Protein AF-0000000079763582 (afdb_homodimer)

pLDDT: mean 88.89, std 15.43, range [24.61, 98.31]

Structure (mmCIF, N/CA/C/O backbone):
data_AF-0000000079763582-model_v1
#
loop_
_entity.id
_entity.type
_entity.pdbx_description
1 polymer 'DUF3847 domain-containing protein'
#
loop_
_atom_site.group_PDB
_atom_site.id
_atom_site.type_symbol
_atom_site.label_atom_id
_atom_site.label_alt_id
_atom_site.label_comp_id
_atom_site.label_asym_id
_atom_site.label_entity_id
_atom_site.label_seq_id
_atom_site.pdbx_PDB_ins_code
_atom_site.Cartn_x
_atom_site.Cartn_y
_atom_site.Cartn_z
_atom_site.occupancy
_atom_site.B_iso_or_equiv
_atom_site.auth_seq_id
_atom_site.auth_comp_id
_atom_site.auth_asym_id
_atom_site.auth_atom_id
_atom_site.pdbx_PDB_model_num
ATOM 1 N N . MET A 1 1 ? 51.219 26.359 35.031 1 50.25 1 MET A N 1
ATOM 2 C CA . MET A 1 1 ? 50.219 26.469 36.094 1 50.25 1 MET A CA 1
ATOM 3 C C . MET A 1 1 ? 49.125 27.469 35.688 1 50.25 1 MET A C 1
ATOM 5 O O . MET A 1 1 ? 49.406 28.641 35.438 1 50.25 1 MET A O 1
ATOM 9 N N . THR A 1 2 ? 48.031 26.938 35.062 1 63.81 2 THR A N 1
ATOM 10 C CA . THR A 1 2 ? 47.125 27.875 34.406 1 63.81 2 THR A CA 1
ATOM 11 C C . THR A 1 2 ? 46.531 28.844 35.406 1 63.81 2 THR A C 1
ATOM 13 O O . THR A 1 2 ? 46.25 28.469 36.562 1 63.81 2 THR A O 1
ATOM 16 N N . LYS A 1 3 ? 46.875 30.109 35.312 1 72.19 3 LYS A N 1
ATOM 17 C CA . LYS A 1 3 ? 46.406 31.172 36.188 1 72.19 3 LYS A CA 1
ATOM 18 C C . LYS A 1 3 ? 44.969 30.969 36.594 1 72.19 3 LYS A C 1
ATOM 20 O O . LYS A 1 3 ? 44.156 30.5 35.781 1 72.19 3 LYS A O 1
ATOM 25 N N . PRO A 1 4 ? 44.656 31.078 37.844 1 83.31 4 PRO A N 1
ATOM 26 C CA . PRO A 1 4 ? 43.281 30.844 38.312 1 83.31 4 PRO A CA 1
ATOM 27 C C . PRO A 1 4 ? 42.25 31.719 37.625 1 83.31 4 PRO A C 1
ATOM 29 O O . PRO A 1 4 ? 42.531 32.875 37.281 1 83.31 4 PRO A O 1
ATOM 32 N N . LYS A 1 5 ? 41.312 31.281 37.062 1 84.75 5 LYS A N 1
ATOM 33 C CA . LYS A 1 5 ? 40.281 31.984 36.312 1 84.75 5 LYS A CA 1
ATOM 34 C C . LYS A 1 5 ? 39.344 32.781 37.219 1 84.75 5 LYS A C 1
ATOM 36 O O . LYS A 1 5 ? 39.094 32.344 38.344 1 84.75 5 LYS A O 1
ATOM 41 N N . THR A 1 6 ? 39.156 34.062 36.844 1 92 6 THR A N 1
ATOM 42 C CA . THR A 1 6 ? 38.188 34.875 37.562 1 92 6 THR A CA 1
ATOM 43 C C . THR A 1 6 ? 36.781 34.312 37.438 1 92 6 THR A C 1
ATOM 45 O O . THR A 1 6 ? 36.531 33.438 36.625 1 92 6 THR A O 1
ATOM 48 N N . LEU A 1 7 ? 36 34.656 38.375 1 91.81 7 LEU A N 1
ATOM 49 C CA . LEU A 1 7 ? 34.594 34.219 38.344 1 91.81 7 LEU A CA 1
ATOM 50 C C . LEU A 1 7 ? 33.938 34.594 37.031 1 91.81 7 LEU A C 1
ATOM 52 O O . LEU A 1 7 ? 33.156 33.812 36.469 1 91.81 7 LEU A O 1
ATOM 56 N N . GLU A 1 8 ? 34.312 35.844 36.594 1 92.38 8 GLU A N 1
ATOM 57 C CA . GLU A 1 8 ? 33.75 36.312 35.312 1 92.38 8 GLU A CA 1
ATOM 58 C C . GLU A 1 8 ? 34.188 35.438 34.156 1 92.38 8 GLU A C 1
ATOM 60 O O . GLU A 1 8 ? 33.375 35.125 33.25 1 92.38 8 GLU A O 1
ATOM 65 N N . GLN A 1 9 ? 35.344 35.031 34.125 1 91.88 9 GLN A N 1
ATOM 66 C CA . GLN A 1 9 ? 35.906 34.188 33.062 1 91.88 9 GLN A CA 1
ATOM 67 C C . GLN A 1 9 ? 35.25 32.812 33.094 1 91.88 9 GLN A C 1
ATOM 69 O O . GLN A 1 9 ? 34.938 32.25 32.031 1 91.88 9 GLN A O 1
ATOM 74 N N . LEU A 1 10 ? 34.938 32.281 34.25 1 91 10 LEU A N 1
ATOM 75 C CA . LEU A 1 10 ? 34.312 30.969 34.438 1 91 10 LEU A CA 1
ATOM 76 C C . LEU A 1 10 ? 32.875 31 33.969 1 91 10 LEU A C 1
ATOM 78 O O . LEU A 1 10 ? 32.406 30.047 33.344 1 91 10 LEU A O 1
ATOM 82 N N . ARG A 1 11 ? 32.188 32.062 34.219 1 92.81 11 ARG A N 1
ATOM 83 C CA . ARG A 1 11 ? 30.828 32.219 33.781 1 92.81 11 ARG A CA 1
ATOM 84 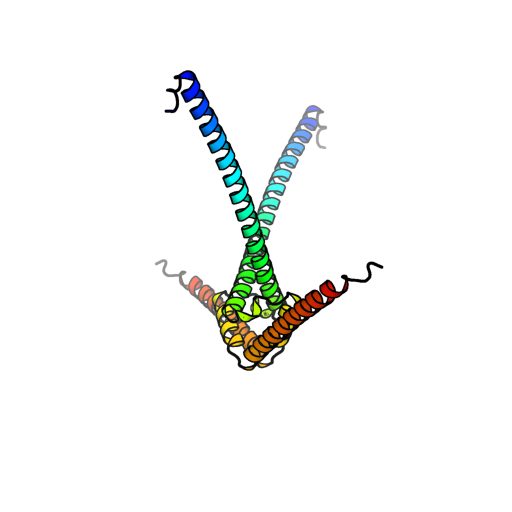C C . ARG A 1 11 ? 30.75 32.312 32.25 1 92.81 11 ARG A C 1
ATOM 86 O O . ARG A 1 11 ? 29.875 31.703 31.641 1 92.81 11 ARG A O 1
ATOM 93 N N . ALA A 1 12 ? 31.641 33.031 31.656 1 94.25 12 ALA A N 1
ATOM 94 C CA . ALA A 1 12 ? 31.703 33.156 30.203 1 94.25 12 ALA A CA 1
ATOM 95 C C . ALA A 1 12 ? 31.969 31.781 29.547 1 94.25 12 ALA A C 1
ATOM 97 O O . ALA A 1 12 ? 31.391 31.453 28.516 1 94.25 12 ALA A O 1
ATOM 98 N N . GLU A 1 13 ? 32.812 30.984 30.219 1 91.56 13 GLU A N 1
ATOM 99 C CA . GLU A 1 13 ? 33.125 29.656 29.703 1 91.56 13 GLU A CA 1
ATOM 100 C C . GLU A 1 13 ? 31.906 28.734 29.781 1 91.56 13 GLU A C 1
ATOM 102 O O . GLU A 1 13 ? 31.656 27.953 28.859 1 91.56 13 GLU A O 1
ATOM 107 N N . LYS A 1 14 ? 31.188 28.859 30.828 1 92.25 14 LYS A N 1
ATOM 108 C CA . LYS A 1 14 ? 29.969 28.078 31 1 92.25 14 LYS A CA 1
ATOM 109 C C . LYS A 1 14 ? 28.938 28.438 29.938 1 92.25 14 LYS A C 1
ATOM 111 O O . LYS A 1 14 ? 28.328 27.562 29.328 1 92.25 14 LYS A O 1
ATOM 116 N N . GLU A 1 15 ? 28.797 29.75 29.703 1 94.56 15 GLU A N 1
ATOM 117 C CA . GLU A 1 15 ? 27.828 30.219 28.719 1 94.56 15 GLU A CA 1
ATOM 118 C C . GLU A 1 15 ? 28.203 29.75 27.312 1 94.56 15 GLU A C 1
ATOM 120 O O . GLU A 1 15 ? 27.328 29.375 26.531 1 94.56 15 GLU A O 1
ATOM 125 N N . ARG A 1 16 ? 29.469 29.844 27 1 94.19 16 ARG A N 1
ATOM 126 C CA . ARG A 1 16 ? 29.953 29.391 25.703 1 94.19 16 ARG A CA 1
ATOM 127 C C . ARG A 1 16 ? 29.703 27.891 25.516 1 94.19 16 ARG A C 1
ATOM 129 O O . ARG A 1 16 ? 29.281 27.453 24.453 1 94.19 16 ARG A O 1
ATOM 136 N N . ALA A 1 17 ? 29.922 27.141 26.531 1 94.25 17 ALA A N 1
ATOM 137 C CA . ALA A 1 17 ? 29.734 25.688 26.484 1 94.25 17 ALA A CA 1
ATOM 138 C C . ALA A 1 17 ? 28.25 25.344 26.344 1 94.25 17 ALA A C 1
ATOM 140 O O . ALA A 1 17 ? 27.906 24.422 25.594 1 94.25 17 ALA A O 1
ATOM 141 N N . GLU A 1 18 ? 27.406 26.172 27.031 1 95.75 18 GLU A N 1
ATOM 142 C CA . GLU A 1 18 ? 25.953 25.938 26.953 1 95.75 18 GLU A CA 1
ATOM 143 C C . GLU A 1 18 ? 25.422 26.266 25.562 1 95.75 18 GLU A C 1
ATOM 145 O O . GLU A 1 18 ? 24.547 25.562 25.047 1 95.75 18 GLU A O 1
ATOM 150 N N . THR A 1 19 ? 25.984 27.266 25 1 95.94 19 THR A N 1
ATOM 151 C CA . THR A 1 19 ? 25.594 27.641 23.641 1 95.94 19 THR A CA 1
ATOM 152 C C . THR A 1 19 ? 26.031 26.578 22.641 1 95.94 19 THR A C 1
ATOM 154 O O . THR A 1 19 ? 25.281 26.203 21.75 1 95.94 19 THR A O 1
ATOM 157 N N . GLN A 1 20 ? 27.281 26.078 22.797 1 94.75 20 GLN A N 1
ATOM 158 C CA . GLN A 1 20 ? 27.797 25.047 21.922 1 94.75 20 GLN A CA 1
ATOM 159 C C . GLN A 1 20 ? 26.984 23.766 22.047 1 94.75 20 GLN A C 1
ATOM 161 O O . GLN A 1 20 ? 26.688 23.109 21.047 1 94.75 20 GLN A O 1
ATOM 166 N N . LEU A 1 21 ? 26.578 23.469 23.234 1 96.75 21 LEU A N 1
ATOM 167 C CA . LEU A 1 21 ? 25.75 22.281 23.5 1 96.75 21 LEU A CA 1
ATOM 168 C C . LEU A 1 21 ? 24.406 22.422 22.797 1 96.75 21 LEU A C 1
ATOM 170 O O . LEU A 1 21 ? 23.906 21.453 22.203 1 96.75 21 LEU A O 1
ATOM 174 N N . ALA A 1 22 ? 23.828 23.594 22.891 1 95.94 22 ALA A N 1
ATOM 175 C CA . ALA A 1 22 ? 22.531 23.844 22.25 1 95.94 22 ALA A CA 1
ATOM 176 C C . ALA A 1 22 ? 22.656 23.703 20.734 1 95.94 22 ALA A C 1
ATOM 178 O O . ALA A 1 22 ? 21.781 23.109 20.078 1 95.94 22 ALA A O 1
ATOM 179 N N . GLN A 1 23 ? 23.75 24.234 20.172 1 95.94 23 GLN A N 1
ATOM 180 C CA . GLN A 1 23 ? 23.984 24.172 18.734 1 95.94 23 GLN A CA 1
ATOM 181 C C . GLN A 1 23 ? 24.172 22.734 18.266 1 95.94 23 GLN A C 1
ATOM 183 O O . GLN A 1 23 ? 23.609 22.312 17.25 1 95.94 23 GLN A O 1
ATOM 188 N N . GLU A 1 24 ? 24.828 21.953 19 1 96.44 24 GLU A N 1
ATOM 189 C CA . GLU A 1 24 ? 25.078 20.562 18.656 1 96.44 24 GLU A CA 1
ATOM 190 C C . GLU A 1 24 ? 23.812 19.719 18.797 1 96.44 24 GLU A C 1
ATOM 192 O O . GLU A 1 24 ? 23.578 18.812 18 1 96.44 24 GLU A O 1
ATOM 197 N N . LYS A 1 25 ? 22.969 20.156 19.812 1 94.5 25 LYS A N 1
ATOM 198 C CA . LYS A 1 25 ? 21.688 19.484 19.984 1 9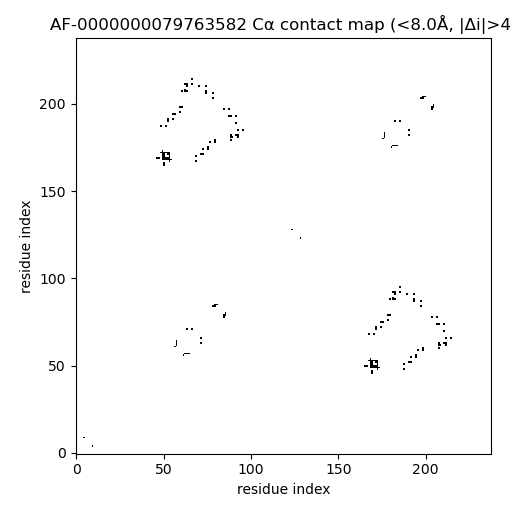4.5 25 LYS A CA 1
ATOM 199 C C . LYS A 1 25 ? 20.766 19.75 18.812 1 94.5 25 LYS A C 1
ATOM 201 O O . LYS A 1 25 ? 20.062 18.844 18.344 1 94.5 25 LYS A O 1
ATOM 206 N N . HIS A 1 26 ? 20.891 20.969 18.312 1 96.44 26 HIS A N 1
ATOM 207 C CA . HIS A 1 26 ? 20.094 21.344 17.141 1 96.44 26 HIS A CA 1
ATOM 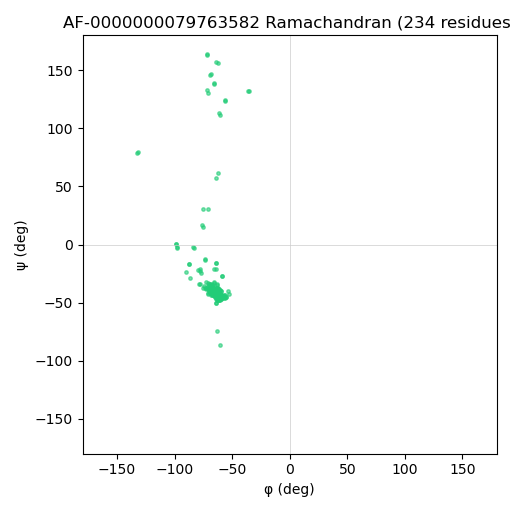208 C C . HIS A 1 26 ? 20.562 20.609 15.898 1 96.44 26 HIS A C 1
ATOM 210 O O . HIS A 1 26 ? 19.734 20.125 15.117 1 96.44 26 HIS A O 1
ATOM 216 N N . LYS A 1 27 ? 21.812 20.531 15.797 1 95.81 27 LYS A N 1
ATOM 217 C CA . LYS A 1 27 ? 22.375 19.812 14.672 1 95.81 27 LYS A CA 1
ATOM 218 C C . LYS A 1 27 ? 22.016 18.328 14.727 1 95.81 27 LYS A C 1
ATOM 220 O O . LYS A 1 27 ? 21.672 17.734 13.703 1 95.81 27 LYS A O 1
ATOM 225 N N . LEU A 1 28 ? 22 17.781 15.938 1 97.25 28 LEU A N 1
ATOM 226 C CA . LEU A 1 28 ? 21.641 16.375 16.125 1 97.25 28 LEU A CA 1
ATOM 227 C C . LEU A 1 28 ? 20.188 16.141 15.758 1 97.25 28 LEU A C 1
ATOM 229 O O . LEU A 1 28 ? 19.859 15.156 15.086 1 97.25 28 LEU A O 1
ATOM 233 N N . ASN A 1 29 ? 19.422 17.047 16.188 1 95.75 29 ASN A N 1
ATOM 234 C CA . ASN A 1 29 ? 18 16.938 15.875 1 95.75 29 ASN A CA 1
ATOM 235 C C . ASN A 1 29 ? 17.75 17 14.367 1 95.75 29 ASN A C 1
ATOM 237 O O . ASN A 1 29 ? 16.922 16.25 13.844 1 95.75 29 ASN A O 1
ATOM 241 N N . ARG A 1 30 ? 18.5 17.828 13.719 1 97.44 30 ARG A N 1
ATOM 242 C CA . ARG A 1 30 ? 18.359 17.969 12.266 1 97.44 30 ARG A CA 1
ATOM 243 C C . ARG A 1 30 ? 18.781 16.688 11.555 1 97.44 30 ARG A C 1
ATOM 245 O O . ARG A 1 30 ? 18.094 16.234 10.641 1 97.44 30 ARG A O 1
ATOM 252 N N . LEU A 1 31 ? 19.781 16.094 11.984 1 97.38 31 LEU A N 1
ATOM 253 C CA . LEU A 1 31 ? 20.281 14.859 11.398 1 97.38 31 LEU A CA 1
ATOM 254 C C . LEU A 1 31 ? 19.328 13.703 11.648 1 97.38 31 LEU A C 1
ATOM 256 O O . LEU A 1 31 ? 19.078 12.883 10.758 1 97.38 31 LEU A O 1
ATOM 260 N N . GLU A 1 32 ? 18.75 13.797 12.805 1 97.06 32 GLU A N 1
ATOM 261 C CA . GLU A 1 32 ? 17.797 12.758 13.141 1 97.06 32 GLU A CA 1
ATOM 262 C C . GLU A 1 32 ? 16.531 12.867 12.281 1 97.06 32 GLU A C 1
ATOM 264 O O . GLU A 1 32 ? 15.992 11.852 11.836 1 97.06 32 GLU A O 1
ATOM 269 N N . ASN A 1 33 ? 16.172 14.055 12.07 1 96.5 33 ASN A N 1
ATOM 270 C CA . ASN A 1 33 ? 15 14.297 11.234 1 96.5 33 ASN A CA 1
ATOM 271 C C . ASN A 1 33 ? 15.25 13.883 9.789 1 96.5 33 ASN A C 1
ATOM 273 O O . ASN A 1 33 ? 14.367 13.312 9.141 1 96.5 33 ASN A O 1
ATOM 277 N N . ARG A 1 34 ? 16.406 14.211 9.367 1 96.31 34 ARG A N 1
ATOM 278 C CA . ARG A 1 34 ? 16.781 13.805 8.016 1 96.31 34 ARG A CA 1
ATOM 279 C C . ARG A 1 34 ? 16.797 12.289 7.879 1 96.31 34 ARG A C 1
ATOM 281 O O . ARG A 1 34 ? 16.312 11.742 6.887 1 96.31 34 ARG A O 1
ATOM 288 N N . LYS A 1 35 ? 17.266 11.578 8.844 1 97.38 35 LYS A N 1
ATOM 289 C CA . LYS A 1 35 ? 17.297 10.125 8.867 1 97.38 35 LYS A CA 1
ATOM 290 C C . LYS A 1 35 ? 15.875 9.555 8.82 1 97.38 35 LYS A C 1
ATOM 292 O O . LYS A 1 35 ? 15.586 8.656 8.031 1 97.38 35 LYS A O 1
ATOM 297 N N . LYS A 1 36 ? 15.109 10.141 9.641 1 96.12 36 LYS A N 1
ATOM 298 C CA . LYS A 1 36 ? 13.719 9.688 9.68 1 96.12 36 LYS A CA 1
ATOM 299 C C . LYS A 1 36 ? 13.031 9.891 8.328 1 96.12 36 LYS A C 1
ATOM 301 O O . LYS A 1 36 ? 12.258 9.047 7.891 1 96.12 36 LYS A O 1
ATOM 306 N N . TYR A 1 37 ? 13.367 11.008 7.762 1 97.44 37 TYR A N 1
ATOM 307 C CA . TYR A 1 37 ? 12.797 11.328 6.453 1 97.44 37 TYR A CA 1
ATOM 308 C C . TYR A 1 37 ? 13.219 10.297 5.41 1 97.44 37 TYR A C 1
ATOM 310 O O . TYR A 1 37 ? 12.391 9.797 4.656 1 97.44 37 TYR A O 1
ATOM 318 N N . LEU A 1 38 ? 14.375 9.906 5.344 1 97.06 38 LEU A N 1
ATOM 319 C CA . LEU A 1 38 ? 14.906 8.938 4.402 1 97.06 38 LEU A CA 1
ATOM 320 C C . LEU A 1 38 ? 14.328 7.547 4.66 1 97.06 38 LEU A C 1
ATOM 322 O O . LEU A 1 38 ? 13.953 6.844 3.723 1 97.06 38 LEU A O 1
ATOM 326 N N . GLU A 1 39 ? 14.234 7.266 5.895 1 96.25 39 GLU A N 1
ATOM 327 C CA . GLU A 1 39 ? 13.672 5.969 6.262 1 96.25 39 GLU A CA 1
ATOM 328 C C . GLU A 1 39 ? 12.203 5.867 5.852 1 96.25 39 GLU A C 1
ATOM 330 O O . GLU A 1 39 ? 11.773 4.832 5.344 1 96.25 39 GLU A O 1
ATOM 335 N N . LYS A 1 40 ? 11.531 6.914 6.102 1 95.5 40 LYS A N 1
ATOM 336 C CA . LYS A 1 40 ? 10.125 6.957 5.711 1 95.5 40 LYS A CA 1
ATOM 337 C C . LYS A 1 40 ? 9.969 6.801 4.203 1 95.5 40 LYS A C 1
ATOM 339 O O . LYS A 1 40 ? 9.055 6.121 3.734 1 95.5 40 LYS A O 1
ATOM 344 N N . GLY A 1 41 ? 10.773 7.43 3.467 1 95.12 41 GLY A N 1
ATOM 345 C CA . GLY A 1 41 ? 10.75 7.309 2.018 1 95.12 41 GLY A CA 1
ATOM 346 C C . GLY A 1 41 ? 10.977 5.887 1.535 1 95.12 41 GLY A C 1
ATOM 347 O O . GLY A 1 41 ? 10.281 5.418 0.626 1 95.12 41 GLY A O 1
ATOM 348 N N . GLU A 1 42 ? 11.914 5.258 2.129 1 93.56 42 GLU A N 1
ATOM 349 C CA . GLU A 1 42 ? 12.203 3.873 1.777 1 93.56 42 GLU A CA 1
ATOM 350 C C . GLU A 1 42 ? 11.016 2.963 2.088 1 93.56 42 GLU A C 1
ATOM 352 O O . GLU A 1 42 ? 10.688 2.074 1.301 1 93.56 42 GLU A O 1
ATOM 357 N N . ARG A 1 43 ? 10.438 3.176 3.209 1 92.94 43 ARG A N 1
ATOM 358 C CA . ARG A 1 43 ? 9.266 2.389 3.594 1 92.94 43 ARG A CA 1
ATOM 359 C C . ARG A 1 43 ? 8.117 2.609 2.621 1 92.94 43 ARG A C 1
ATOM 361 O O . ARG A 1 43 ? 7.41 1.665 2.26 1 92.94 43 ARG A O 1
ATOM 368 N N . GLN A 1 44 ? 7.969 3.865 2.219 1 94.31 44 GLN A N 1
ATOM 369 C CA . GLN A 1 44 ? 6.914 4.203 1.271 1 94.31 44 GLN A CA 1
ATOM 370 C C . GLN A 1 44 ? 7.133 3.514 -0.071 1 94.31 44 GLN A C 1
ATOM 372 O O . GLN A 1 44 ? 6.18 3.057 -0.706 1 94.31 44 GLN A O 1
ATOM 377 N N . LYS A 1 45 ? 8.367 3.443 -0.494 1 93.06 45 LYS A N 1
ATOM 378 C CA . LYS A 1 45 ? 8.695 2.756 -1.739 1 93.06 45 LYS A CA 1
ATOM 379 C C . LYS A 1 45 ? 8.344 1.274 -1.658 1 93.06 45 LYS A C 1
ATOM 381 O O . LYS A 1 45 ? 7.824 0.701 -2.617 1 93.06 45 LYS A O 1
ATOM 386 N N . ARG A 1 46 ? 8.734 0.72 -0.504 1 93.69 46 ARG A N 1
ATOM 387 C CA . ARG A 1 46 ? 8.383 -0.684 -0.322 1 93.69 46 ARG A CA 1
ATOM 388 C C . ARG A 1 46 ? 6.871 -0.882 -0.385 1 93.69 46 ARG A C 1
ATOM 390 O O . ARG A 1 46 ? 6.387 -1.811 -1.037 1 93.69 46 ARG A O 1
ATOM 397 N N . THR A 1 47 ? 6.211 -0.045 0.311 1 94.75 47 THR A N 1
ATOM 398 C CA . THR A 1 47 ? 4.758 -0.139 0.313 1 94.75 47 THR A CA 1
ATOM 399 C C . THR A 1 47 ? 4.207 -0.044 -1.107 1 94.75 47 THR A C 1
ATOM 401 O O . THR A 1 47 ? 3.312 -0.802 -1.484 1 94.75 47 THR A O 1
ATOM 404 N N . HIS A 1 48 ? 4.73 0.899 -1.824 1 96.06 48 HIS A N 1
ATOM 405 C CA . HIS A 1 48 ? 4.309 1.065 -3.211 1 96.06 48 HIS A CA 1
ATOM 406 C C . HIS A 1 48 ? 4.562 -0.203 -4.02 1 96.06 48 HIS A C 1
ATOM 408 O O . HIS A 1 48 ? 3.695 -0.647 -4.773 1 96.06 48 HIS A O 1
ATOM 414 N N . ARG A 1 49 ? 5.695 -0.77 -3.846 1 94.94 49 ARG A N 1
ATOM 415 C CA . ARG A 1 49 ? 6.055 -1.992 -4.555 1 94.94 49 ARG A CA 1
ATOM 416 C C . ARG A 1 49 ? 5.117 -3.137 -4.188 1 94.94 49 ARG A C 1
ATOM 418 O O . ARG A 1 49 ? 4.676 -3.889 -5.062 1 94.94 49 ARG A O 1
ATOM 425 N N . LEU A 1 50 ? 4.84 -3.293 -2.936 1 96.94 50 LEU A N 1
ATOM 426 C CA . LEU A 1 50 ? 3.951 -4.348 -2.461 1 96.94 50 LEU A CA 1
ATOM 427 C C . LEU A 1 50 ? 2.549 -4.172 -3.035 1 96.94 50 LEU A C 1
ATOM 429 O O . LEU A 1 50 ? 1.94 -5.137 -3.502 1 96.94 50 LEU A O 1
ATOM 433 N N . CYS A 1 51 ? 2.094 -2.98 -2.986 1 96.88 51 CYS A N 1
ATOM 434 C CA . CYS A 1 51 ? 0.7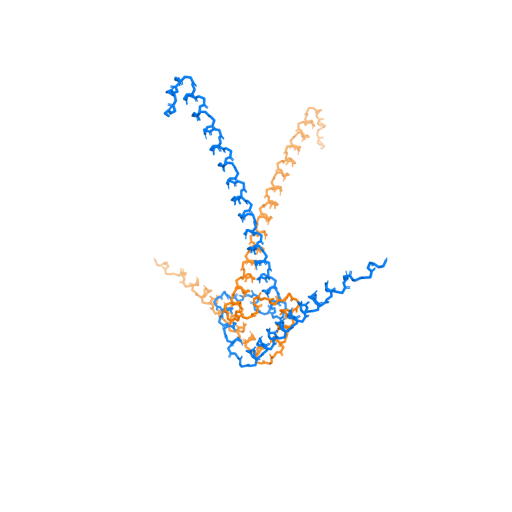72 -2.674 -3.521 1 96.88 51 CYS A CA 1
ATOM 435 C C . CYS A 1 51 ? 0.708 -2.967 -5.016 1 96.88 51 CYS A C 1
ATOM 437 O O . CYS A 1 51 ? -0.281 -3.52 -5.504 1 96.88 51 CYS A O 1
ATOM 439 N N . ASN A 1 52 ? 1.717 -2.553 -5.711 1 95.81 52 ASN A N 1
ATOM 440 C CA . ASN A 1 52 ? 1.775 -2.797 -7.148 1 95.81 52 ASN A CA 1
ATOM 441 C C . ASN A 1 52 ? 1.746 -4.289 -7.465 1 95.81 52 ASN A C 1
ATOM 443 O O . ASN A 1 52 ? 1.073 -4.715 -8.406 1 95.81 52 ASN A O 1
ATOM 447 N N . LEU A 1 53 ? 2.5 -5.023 -6.699 1 96.69 53 LEU A N 1
ATOM 448 C CA . LEU A 1 53 ? 2.529 -6.469 -6.887 1 96.69 53 LEU A CA 1
ATOM 449 C C . LEU A 1 53 ? 1.149 -7.074 -6.652 1 96.69 53 LEU A C 1
ATOM 451 O O . LEU A 1 53 ? 0.662 -7.855 -7.473 1 96.69 53 LEU A O 1
ATOM 455 N N . GLY A 1 54 ? 0.575 -6.688 -5.586 1 96.38 54 GLY A N 1
ATOM 456 C CA . GLY A 1 54 ? -0.788 -7.121 -5.32 1 96.38 54 GLY A CA 1
ATOM 457 C C . GLY A 1 54 ? -1.754 -6.758 -6.434 1 96.38 54 GLY A C 1
ATOM 458 O O . GLY A 1 54 ? -2.586 -7.574 -6.832 1 96.38 54 GLY A O 1
ATOM 459 N N . GLY A 1 55 ? -1.636 -5.52 -6.871 1 96.38 55 GLY A N 1
ATOM 460 C CA . GLY A 1 55 ? -2.479 -5.07 -7.965 1 96.38 55 GLY A CA 1
ATOM 461 C C . GLY A 1 55 ? -2.287 -5.879 -9.234 1 96.38 55 GLY A C 1
ATOM 462 O O . GLY A 1 55 ? -3.25 -6.152 -9.953 1 96.38 55 GLY A O 1
ATOM 463 N N . THR A 1 56 ? -1.085 -6.238 -9.547 1 97.19 56 THR A N 1
ATOM 464 C CA . THR A 1 56 ? -0.773 -7.066 -10.703 1 97.19 56 THR A CA 1
ATOM 465 C C . THR A 1 56 ? -1.479 -8.414 -10.609 1 97.19 56 THR A C 1
ATOM 467 O O . THR A 1 56 ? -2.104 -8.867 -11.57 1 97.19 56 THR A O 1
ATOM 470 N N . ILE A 1 57 ? -1.426 -9.016 -9.484 1 97 57 ILE A N 1
ATOM 471 C CA . ILE A 1 57 ? -2.049 -10.32 -9.273 1 97 57 ILE A CA 1
ATOM 472 C C . ILE A 1 57 ? -3.562 -10.195 -9.438 1 97 57 ILE A C 1
ATOM 474 O O . ILE A 1 57 ? -4.191 -11.031 -10.102 1 97 57 ILE A O 1
ATOM 478 N N . GLU A 1 58 ? -4.164 -9.156 -8.914 1 95.19 58 GLU A N 1
ATOM 479 C CA . GLU A 1 58 ? -5.602 -8.938 -9.047 1 95.19 58 GLU A CA 1
ATOM 480 C C . GLU A 1 58 ? -6 -8.734 -10.5 1 95.19 58 GLU A C 1
ATOM 482 O O . GLU A 1 58 ? -7.102 -9.117 -10.906 1 95.19 58 GLU A O 1
ATOM 487 N N . SER A 1 59 ? -5.148 -8.141 -11.219 1 96.56 59 SER A N 1
ATOM 488 C CA . SER A 1 59 ? -5.402 -7.945 -12.641 1 96.56 59 SER A CA 1
ATOM 489 C C . SER A 1 59 ? -5.316 -9.266 -13.406 1 96.56 59 SER A C 1
ATOM 491 O O . SER A 1 59 ? -6.098 -9.508 -14.328 1 96.56 59 SER A O 1
ATOM 493 N N . LEU A 1 60 ? -4.414 -10.117 -13.062 1 97.38 60 LEU A N 1
ATOM 494 C CA . LEU A 1 60 ? -4.176 -11.391 -13.734 1 97.38 60 LEU A CA 1
ATOM 495 C C . LEU A 1 60 ? -5.211 -12.43 -13.312 1 97.38 60 LEU A C 1
ATOM 497 O O . LEU A 1 60 ? -5.562 -13.32 -14.094 1 97.38 60 LEU A O 1
ATOM 501 N N . ALA A 1 61 ? -5.617 -12.336 -12.094 1 96.94 61 ALA A N 1
ATOM 502 C CA . ALA A 1 61 ? -6.602 -13.25 -11.523 1 96.94 61 ALA A CA 1
ATOM 503 C C . ALA A 1 61 ? -7.695 -12.492 -10.781 1 96.94 61 ALA A C 1
ATOM 505 O O . ALA A 1 61 ? -7.727 -12.484 -9.547 1 96.94 61 ALA A O 1
ATOM 506 N N . PRO A 1 62 ? -8.664 -11.922 -11.477 1 94.94 62 PRO A N 1
ATOM 507 C CA . PRO A 1 62 ? -9.719 -11.117 -10.867 1 94.94 62 PRO A CA 1
ATOM 508 C C . PRO A 1 62 ? -10.609 -11.93 -9.93 1 94.94 62 PRO A C 1
ATOM 510 O O . PRO A 1 62 ? -11.258 -11.367 -9.039 1 94.94 62 PRO A O 1
ATOM 513 N N . GLU A 1 63 ? -10.57 -13.234 -10.008 1 92.62 63 GLU A N 1
ATOM 514 C CA . GLU A 1 63 ? -11.43 -14.102 -9.211 1 92.62 63 GLU A CA 1
ATOM 515 C C . G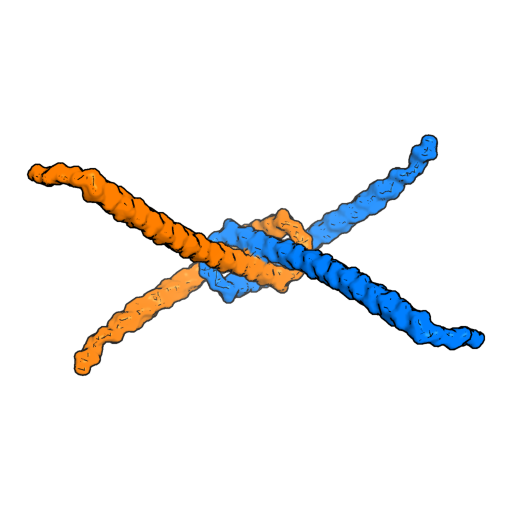LU A 1 63 ? -10.984 -14.141 -7.754 1 92.62 63 GLU A C 1
ATOM 517 O O . GLU A 1 63 ? -11.75 -14.547 -6.875 1 92.62 63 GLU A O 1
ATOM 522 N N . VAL A 1 64 ? -9.836 -13.648 -7.504 1 91.5 64 VAL A N 1
ATOM 523 C CA . VAL A 1 64 ? -9.305 -13.828 -6.156 1 91.5 64 VAL A CA 1
ATOM 524 C C . VAL A 1 64 ? -9.57 -12.578 -5.328 1 91.5 64 VAL A C 1
ATOM 526 O O . VAL A 1 64 ? -9.258 -12.539 -4.133 1 91.5 64 VAL A O 1
ATOM 529 N N . LYS A 1 65 ? -10.148 -11.555 -5.922 1 90.12 65 LYS A N 1
ATOM 530 C CA . LYS A 1 65 ? -10.336 -10.266 -5.273 1 90.12 65 LYS A CA 1
ATOM 531 C C . LYS A 1 65 ? -11.164 -10.406 -3.998 1 90.12 65 LYS A C 1
ATOM 533 O O . LYS A 1 65 ? -10.984 -9.641 -3.047 1 90.12 65 LYS A O 1
ATOM 538 N N . ASP A 1 66 ? -12.023 -11.414 -3.926 1 89.38 66 ASP A N 1
ATOM 539 C CA . ASP A 1 66 ? -12.953 -11.508 -2.805 1 89.38 66 ASP A CA 1
ATOM 540 C C . ASP A 1 66 ? -12.438 -12.492 -1.754 1 89.38 66 ASP A C 1
ATOM 542 O O . ASP A 1 66 ? -13.07 -12.672 -0.708 1 89.38 66 ASP A O 1
ATOM 546 N N . LEU A 1 67 ? -11.289 -13.062 -2.025 1 94.38 67 LEU A N 1
ATOM 547 C CA . LEU A 1 67 ? -10.75 -14.031 -1.079 1 94.38 67 LEU A CA 1
ATOM 548 C C . LEU A 1 67 ? -10.336 -13.352 0.219 1 94.38 67 LEU A C 1
ATOM 550 O O . LEU A 1 67 ? -9.891 -12.195 0.207 1 94.38 67 LEU A O 1
ATOM 554 N N . THR A 1 68 ? -10.516 -14.109 1.27 1 93.56 68 THR A N 1
ATOM 555 C CA . THR A 1 68 ? -10.039 -13.617 2.557 1 93.56 68 THR A CA 1
ATOM 556 C C . THR A 1 68 ? -8.516 -13.664 2.623 1 93.56 68 THR A C 1
ATOM 558 O O . THR A 1 68 ? -7.875 -14.32 1.805 1 93.56 68 THR A O 1
ATOM 561 N N . ARG A 1 69 ? -7.977 -12.953 3.574 1 93.38 69 ARG A N 1
ATOM 562 C CA . ARG A 1 69 ? -6.531 -12.922 3.764 1 93.38 69 ARG A CA 1
ATOM 563 C C . ARG A 1 69 ? -5.973 -14.336 3.936 1 93.38 69 ARG A C 1
ATOM 565 O O . ARG A 1 69 ? -4.93 -14.664 3.371 1 93.38 69 ARG A O 1
ATOM 572 N N . THR A 1 70 ? -6.605 -15.109 4.707 1 95.25 70 THR A N 1
ATOM 573 C CA . THR A 1 70 ? -6.156 -16.469 4.965 1 95.25 70 THR A CA 1
ATOM 574 C C . THR A 1 70 ? -6.195 -17.312 3.688 1 95.25 70 THR A C 1
ATOM 576 O O . THR A 1 70 ? -5.242 -18.031 3.383 1 95.25 70 THR A O 1
ATOM 579 N N . GLU A 1 71 ? -7.285 -17.219 2.9 1 96 71 GLU A N 1
ATOM 580 C CA . GLU A 1 71 ? -7.418 -17.953 1.646 1 96 71 GLU A CA 1
ATOM 581 C C . GLU A 1 71 ? -6.355 -17.531 0.638 1 96 71 GLU A C 1
ATOM 583 O O . GLU A 1 71 ? -5.777 -18.375 -0.055 1 96 71 GLU A O 1
ATOM 588 N N . MET A 1 72 ? -6.133 -16.25 0.628 1 96.62 72 MET A N 1
ATOM 589 C CA . MET A 1 72 ? -5.117 -15.719 -0.283 1 96.62 72 MET A CA 1
ATOM 590 C C . MET A 1 72 ? -3.732 -16.234 0.09 1 96.62 72 MET A C 1
ATOM 592 O O . MET A 1 72 ? -2.965 -16.656 -0.78 1 96.62 72 MET A O 1
ATOM 596 N N . THR A 1 73 ? -3.447 -16.234 1.419 1 97 73 THR A N 1
ATOM 597 C CA . THR A 1 73 ? -2.162 -16.719 1.9 1 97 73 THR A CA 1
ATOM 598 C C . THR A 1 73 ? -1.985 -18.188 1.559 1 97 73 THR A C 1
ATOM 600 O O . THR A 1 73 ? -0.934 -18.594 1.059 1 97 73 THR A O 1
ATOM 603 N N . GLU A 1 74 ? -3.006 -18.984 1.715 1 97.44 74 GLU A N 1
ATOM 604 C CA . GLU A 1 74 ? -2.957 -20.406 1.398 1 97.44 74 GLU A CA 1
ATOM 605 C C . GLU A 1 74 ? -2.756 -20.625 -0.097 1 97.44 74 GLU A C 1
ATOM 607 O O . GLU A 1 74 ? -1.986 -21.5 -0.5 1 97.44 74 GLU A O 1
ATOM 612 N N . LEU A 1 75 ? -3.506 -19.891 -0.867 1 98 75 LEU A N 1
ATOM 613 C CA . LEU A 1 75 ? -3.398 -20.016 -2.316 1 98 75 LEU A CA 1
ATOM 614 C C . LEU A 1 75 ? -1.981 -19.703 -2.785 1 98 75 LEU A C 1
ATOM 616 O O . LEU A 1 75 ? -1.399 -20.453 -3.564 1 98 75 LEU A O 1
ATOM 620 N N . MET A 1 76 ? -1.411 -18.625 -2.256 1 98.19 76 MET A N 1
ATOM 621 C CA . MET A 1 76 ? -0.063 -18.234 -2.656 1 98.19 76 MET A CA 1
ATOM 622 C C . MET A 1 76 ? 0.966 -19.25 -2.182 1 98.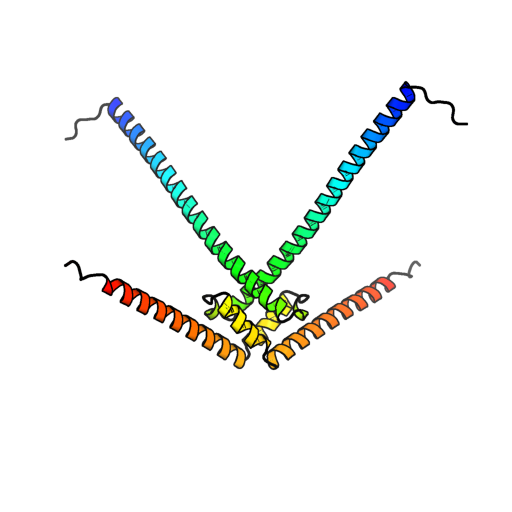19 76 MET A C 1
ATOM 624 O O . MET A 1 76 ? 1.916 -19.562 -2.902 1 98.19 76 MET A O 1
ATOM 628 N N . GLU A 1 77 ? 0.793 -19.734 -0.974 1 98.25 77 GLU A N 1
ATOM 629 C CA . GLU A 1 77 ? 1.688 -20.781 -0.473 1 98.25 77 GLU A CA 1
ATOM 630 C C . GLU A 1 77 ? 1.693 -21.984 -1.396 1 98.25 77 GLU A C 1
ATOM 632 O O . GLU A 1 77 ? 2.752 -22.562 -1.68 1 98.25 77 GLU A O 1
ATOM 637 N N . HIS A 1 78 ? 0.537 -22.359 -1.826 1 98.19 78 HIS A N 1
ATOM 638 C CA . HIS A 1 78 ? 0.429 -23.484 -2.758 1 98.19 78 HIS A CA 1
ATOM 639 C C . HIS A 1 78 ? 1.113 -23.156 -4.082 1 98.19 78 HIS A C 1
ATOM 641 O O . HIS A 1 78 ? 1.927 -23.938 -4.574 1 98.19 78 HIS A O 1
ATOM 647 N N . ILE A 1 79 ? 0.785 -22.031 -4.629 1 98.19 79 ILE A N 1
ATOM 648 C CA . ILE A 1 79 ? 1.31 -21.641 -5.934 1 98.19 79 ILE A CA 1
ATOM 649 C C . ILE A 1 79 ? 2.836 -21.594 -5.887 1 98.19 79 ILE A C 1
ATOM 651 O O . ILE A 1 79 ? 3.504 -22.172 -6.75 1 98.19 79 ILE A O 1
ATOM 655 N N . PHE A 1 80 ? 3.404 -21.031 -4.828 1 97.75 80 PHE A N 1
ATOM 656 C CA . PHE A 1 80 ? 4.848 -20.828 -4.762 1 97.75 80 PHE A CA 1
ATOM 657 C C . PHE A 1 80 ? 5.543 -22.094 -4.27 1 97.75 80 PHE A C 1
ATOM 659 O O . PHE A 1 80 ? 6.773 -22.141 -4.207 1 97.75 80 PHE A O 1
ATOM 666 N N . SER A 1 81 ? 4.781 -23.109 -3.947 1 97.62 81 SER A N 1
ATOM 667 C CA . SER A 1 81 ? 5.359 -24.406 -3.621 1 97.62 81 SER A CA 1
ATOM 668 C C . SER A 1 81 ? 5.555 -25.266 -4.875 1 97.62 81 SER A C 1
ATOM 670 O O . SER A 1 81 ? 6.262 -26.266 -4.844 1 97.62 81 SER A O 1
ATOM 672 N N . LEU A 1 82 ? 4.883 -24.891 -5.961 1 97.5 82 LEU A N 1
ATOM 673 C CA . LEU A 1 82 ? 4.984 -25.625 -7.219 1 97.5 82 LEU A CA 1
ATOM 674 C C . LEU A 1 82 ? 6.395 -25.516 -7.793 1 97.5 82 LEU A C 1
ATOM 676 O O . LEU A 1 82 ? 6.984 -24.438 -7.809 1 97.5 82 LEU A O 1
ATOM 680 N N . SER A 1 83 ? 6.898 -26.641 -8.32 1 97.25 83 SER A N 1
ATOM 681 C CA . SER A 1 83 ? 8.266 -26.703 -8.828 1 97.25 83 SER A CA 1
ATOM 682 C C . SER A 1 83 ? 8.461 -25.766 -10.016 1 97.25 83 SER A C 1
ATOM 684 O O . SER A 1 83 ? 9.5 -25.125 -10.133 1 97.25 83 SER A O 1
ATOM 686 N N . GLU A 1 84 ? 7.461 -25.688 -10.82 1 96.88 84 GLU A N 1
ATOM 687 C CA . GLU A 1 84 ? 7.551 -24.844 -12.008 1 96.88 84 GLU A CA 1
ATOM 688 C C . GLU A 1 84 ? 7.645 -23.375 -11.625 1 96.88 84 GLU A C 1
ATOM 690 O O . GLU A 1 84 ? 8.383 -22.609 -12.25 1 96.88 84 GLU A O 1
ATOM 695 N N . VAL A 1 85 ? 6.957 -22.984 -10.641 1 97.69 85 VAL A N 1
ATOM 696 C CA . VAL A 1 85 ? 6.961 -21.609 -10.172 1 97.69 85 VAL A CA 1
ATOM 697 C C . VAL A 1 85 ? 8.297 -21.297 -9.516 1 97.69 85 VAL A C 1
ATOM 699 O O . VAL A 1 85 ? 8.883 -20.234 -9.766 1 97.69 85 VAL A O 1
ATOM 702 N N . GLN A 1 86 ? 8.82 -22.188 -8.734 1 97.19 86 GLN A N 1
ATOM 703 C CA . GLN A 1 86 ? 10.117 -22 -8.094 1 97.19 86 GLN A CA 1
ATOM 704 C C . GLN A 1 86 ? 11.227 -21.828 -9.125 1 97.19 86 GLN A C 1
ATOM 706 O O . GLN A 1 86 ? 12.133 -21.016 -8.945 1 97.19 86 GLN A O 1
ATOM 711 N N . ARG A 1 87 ? 11.109 -22.578 -10.156 1 96.88 87 ARG A N 1
ATOM 712 C CA . ARG A 1 87 ? 12.102 -22.484 -11.227 1 96.88 87 ARG A CA 1
ATOM 713 C C . ARG A 1 87 ? 12.016 -21.125 -11.922 1 96.88 87 ARG A C 1
ATOM 715 O O . ARG A 1 87 ? 13.039 -20.531 -12.25 1 96.88 87 ARG A O 1
ATOM 722 N N . ALA A 1 88 ? 10.789 -20.688 -12.141 1 97.06 88 ALA A N 1
ATOM 723 C CA . ALA A 1 88 ? 10.586 -19.406 -12.789 1 97.06 88 ALA A CA 1
ATOM 724 C C . ALA A 1 88 ? 11.141 -18.266 -11.93 1 97.06 88 ALA A C 1
ATOM 726 O O . ALA A 1 88 ? 11.805 -17.359 -12.438 1 97.06 88 ALA A O 1
ATOM 727 N N . VAL A 1 89 ? 10.883 -18.312 -10.633 1 97.44 89 VAL A N 1
ATOM 728 C CA . VAL A 1 89 ? 11.352 -17.297 -9.688 1 97.44 89 VAL A CA 1
ATOM 729 C C . VAL A 1 89 ? 12.875 -17.266 -9.672 1 97.44 89 VAL A C 1
ATOM 731 O O . VAL A 1 89 ? 13.484 -16.203 -9.773 1 97.44 89 VAL A O 1
ATOM 734 N N . ARG A 1 90 ? 13.477 -18.438 -9.586 1 96.12 90 ARG A N 1
ATOM 735 C CA . ARG A 1 90 ? 14.93 -18.531 -9.547 1 96.12 90 ARG A CA 1
ATOM 736 C C . ARG A 1 90 ? 15.555 -18.016 -10.836 1 96.12 90 ARG A C 1
ATOM 738 O O . ARG A 1 90 ? 16.562 -17.297 -10.805 1 96.12 90 ARG A O 1
ATOM 745 N N . HIS A 1 91 ? 14.945 -18.359 -11.859 1 96.44 91 HIS A N 1
ATOM 746 C CA . HIS A 1 91 ? 15.445 -17.922 -13.156 1 96.44 91 HIS A CA 1
ATOM 747 C C . HIS A 1 91 ? 15.406 -16.406 -13.281 1 96.44 91 HIS A C 1
ATOM 749 O O . HIS A 1 91 ? 16.391 -15.789 -13.703 1 96.44 91 HIS A O 1
ATOM 755 N N . MET A 1 92 ? 14.305 -15.828 -12.93 1 95.75 92 MET A N 1
ATOM 756 C CA . MET A 1 92 ? 14.164 -14.383 -13.023 1 95.75 92 MET A CA 1
ATOM 757 C C . MET A 1 92 ? 15.156 -13.672 -12.109 1 95.75 92 MET A C 1
ATOM 759 O O . MET A 1 92 ? 15.766 -12.68 -12.5 1 95.75 92 MET A O 1
ATOM 763 N N . ALA A 1 93 ? 15.297 -14.211 -10.961 1 93.88 93 ALA A N 1
ATOM 764 C CA . ALA A 1 93 ? 16.219 -13.625 -10 1 93.88 93 ALA A CA 1
ATOM 765 C C . ALA A 1 93 ? 17.656 -13.672 -10.508 1 93.88 93 ALA A C 1
ATOM 767 O O . ALA A 1 93 ? 18.406 -12.695 -10.375 1 93.88 93 ALA A O 1
ATOM 768 N N . ILE A 1 94 ? 18.031 -14.75 -11.109 1 93.62 94 ILE A N 1
ATOM 769 C CA . ILE A 1 94 ? 19.375 -14.93 -11.633 1 93.62 94 ILE A CA 1
ATOM 770 C C . ILE A 1 94 ? 19.625 -13.977 -12.797 1 93.62 94 ILE A C 1
ATOM 772 O O . ILE A 1 94 ? 20.672 -13.352 -12.891 1 93.62 94 ILE A O 1
ATOM 776 N N . THR A 1 95 ? 18.641 -13.891 -13.625 1 93.38 95 THR A N 1
ATOM 777 C CA . THR A 1 95 ? 18.734 -12.992 -14.773 1 93.38 95 THR A CA 1
ATOM 778 C C . THR A 1 95 ? 18.875 -11.547 -14.32 1 93.38 95 THR A C 1
ATOM 780 O O . THR A 1 95 ? 19.672 -10.789 -14.891 1 93.38 95 THR A O 1
ATOM 783 N N . HIS A 1 96 ? 18.156 -11.188 -13.281 1 93.56 96 HIS A N 1
ATOM 784 C CA . HIS A 1 96 ? 18.219 -9.836 -12.742 1 93.56 96 HIS A CA 1
ATOM 785 C C . HIS A 1 96 ? 19.609 -9.516 -12.195 1 93.56 96 HIS A C 1
ATOM 787 O O . HIS A 1 96 ? 20.156 -8.445 -12.461 1 93.56 96 HIS A O 1
ATOM 793 N N . ILE A 1 97 ? 20.141 -10.391 -11.453 1 90.44 97 ILE A N 1
ATOM 794 C CA . ILE A 1 97 ? 21.453 -10.211 -10.836 1 90.44 97 ILE A CA 1
ATOM 795 C C . ILE A 1 97 ? 22.531 -10.094 -11.914 1 90.44 97 ILE A C 1
ATOM 797 O O . ILE A 1 97 ? 23.422 -9.258 -11.82 1 90.44 97 ILE A O 1
ATOM 801 N N . SER A 1 98 ? 22.422 -10.945 -12.906 1 90.62 98 SER A N 1
ATOM 802 C CA . SER A 1 98 ? 23.375 -10.938 -14.008 1 90.62 98 SER A CA 1
ATOM 803 C C . SER A 1 98 ? 23.328 -9.609 -14.766 1 90.62 98 SER A C 1
ATOM 805 O O . SER A 1 98 ? 24.375 -9.07 -15.141 1 90.62 98 SER A O 1
ATOM 807 N N . GLN A 1 99 ? 22.094 -9.102 -14.977 1 89.25 99 GLN A N 1
ATOM 808 C CA . GLN A 1 99 ? 21.938 -7.836 -15.695 1 89.25 99 GLN A CA 1
ATOM 809 C C . GLN A 1 99 ? 22.469 -6.668 -14.875 1 89.25 99 GLN A C 1
ATOM 811 O O . GLN A 1 99 ? 23.094 -5.754 -15.43 1 89.25 99 GLN A O 1
ATOM 816 N N . ALA A 1 100 ? 22.266 -6.75 -13.594 1 85.44 100 ALA A N 1
ATOM 817 C CA . ALA A 1 100 ? 22.75 -5.695 -12.711 1 85.44 100 ALA A CA 1
ATOM 818 C C . ALA A 1 100 ? 24.281 -5.676 -12.672 1 85.44 100 ALA A C 1
ATOM 820 O O . ALA A 1 100 ? 24.891 -4.609 -12.648 1 85.44 100 ALA A O 1
ATOM 821 N N . ASN A 1 101 ? 24.844 -6.84 -12.703 1 86.06 101 ASN A N 1
ATOM 822 C CA . ASN A 1 101 ? 26.297 -6.957 -12.688 1 86.06 101 ASN A CA 1
ATOM 823 C C . ASN A 1 101 ? 26.906 -6.48 -14 1 86.06 101 ASN A C 1
ATOM 825 O O . ASN A 1 101 ? 27.969 -5.855 -14.008 1 86.06 101 ASN A O 1
ATOM 829 N N . ARG A 1 102 ? 26.234 -6.699 -15.055 1 84.94 102 ARG A N 1
ATOM 830 C CA . ARG A 1 102 ? 26.719 -6.27 -16.359 1 84.94 102 ARG A CA 1
ATOM 831 C C . ARG A 1 102 ? 26.703 -4.746 -16.484 1 84.94 102 ARG A C 1
ATOM 833 O O . ARG A 1 102 ? 27.625 -4.152 -17.031 1 84.94 102 ARG A O 1
ATOM 840 N N . GLU A 1 103 ? 25.688 -4.215 -15.961 1 81.62 103 GLU A N 1
ATOM 841 C CA . GLU A 1 103 ? 25.562 -2.762 -16.016 1 81.62 103 GLU A CA 1
ATOM 842 C C . GLU A 1 103 ? 26.625 -2.08 -15.148 1 81.62 103 GLU A C 1
ATOM 844 O O . GLU A 1 103 ? 27.156 -1.037 -15.523 1 81.62 103 GLU A O 1
ATOM 849 N N . LYS A 1 104 ? 26.953 -2.742 -14.055 1 84.81 104 LYS A N 1
ATOM 850 C CA . LYS A 1 104 ? 27.984 -2.199 -13.18 1 84.81 104 LYS A CA 1
ATOM 851 C C . LYS A 1 104 ? 29.359 -2.285 -13.828 1 84.81 104 LYS A C 1
ATOM 853 O O . LYS A 1 104 ? 30.172 -1.375 -13.688 1 84.81 104 LYS A O 1
ATOM 858 N N . GLU A 1 105 ? 29.609 -3.398 -14.5 1 84.31 105 GLU A N 1
ATOM 859 C CA . GLU A 1 105 ? 30.875 -3.607 -15.203 1 84.31 105 GLU A CA 1
ATOM 860 C C . GLU A 1 105 ? 31.031 -2.625 -16.359 1 84.31 105 GLU A C 1
ATOM 862 O O . GLU A 1 105 ? 32.125 -2.08 -16.562 1 84.31 105 GLU A O 1
ATOM 867 N N . LEU A 1 106 ? 29.984 -2.377 -17.094 1 81.06 106 LEU A N 1
ATOM 868 C CA . LEU A 1 106 ? 30 -1.444 -18.219 1 81.06 106 LEU A CA 1
ATOM 869 C C . LEU A 1 106 ? 30.25 -0.019 -17.734 1 81.06 106 LEU A C 1
ATOM 871 O O . LEU A 1 106 ? 30.969 0.745 -18.375 1 81.06 106 LEU A O 1
ATOM 875 N N . LYS A 1 107 ? 29.516 0.27 -16.609 1 79.31 107 LYS A N 1
ATOM 876 C CA . LYS A 1 107 ? 29.688 1.606 -16.047 1 79.31 107 LYS A CA 1
ATOM 877 C C . LYS A 1 107 ? 31.109 1.791 -15.508 1 79.31 107 LYS A C 1
ATOM 879 O O . LYS A 1 107 ? 31.688 2.867 -15.641 1 79.31 107 LYS A O 1
ATOM 884 N N . ALA A 1 108 ? 31.734 0.812 -15.016 1 83.06 108 ALA A N 1
ATOM 885 C CA . ALA A 1 108 ? 33.094 0.833 -14.5 1 83.06 108 ALA A CA 1
ATOM 886 C C . ALA A 1 108 ? 34.125 0.896 -15.633 1 83.06 108 ALA A C 1
ATOM 888 O O . ALA A 1 108 ? 35.125 1.585 -15.523 1 83.06 108 ALA A O 1
ATOM 889 N N . ASP A 1 109 ? 33.875 0.272 -16.703 1 74.31 109 ASP A N 1
ATOM 890 C CA . ASP A 1 109 ? 34.75 0.277 -17.875 1 74.31 109 ASP A CA 1
ATOM 891 C C . ASP A 1 109 ? 34.656 1.6 -18.625 1 74.31 109 ASP A C 1
ATOM 893 O O . ASP A 1 109 ? 35.656 2.061 -19.219 1 74.31 109 ASP A O 1
ATOM 897 N N . GLY A 1 110 ? 33.469 2.211 -18.719 1 66 110 GLY A N 1
ATOM 898 C CA . GLY A 1 110 ? 33.312 3.486 -19.406 1 66 110 GLY A CA 1
ATOM 899 C C . GLY A 1 110 ? 33.938 4.645 -18.641 1 66 110 GLY A C 1
ATOM 900 O O . GLY A 1 110 ? 34.156 5.707 -19.219 1 66 110 GLY A O 1
ATOM 901 N N . THR A 1 111 ? 33.938 4.75 -17.391 1 57.88 111 THR A N 1
ATOM 902 C CA . THR A 1 111 ? 34.594 5.805 -16.625 1 57.88 111 THR A CA 1
ATOM 903 C C . THR A 1 111 ? 36.094 5.73 -16.812 1 57.88 111 THR A C 1
ATOM 905 O O . THR A 1 111 ? 36.812 6.734 -16.656 1 57.88 111 THR A O 1
ATOM 908 N N . ILE A 1 112 ? 36.688 4.684 -17.188 1 52.78 112 ILE A N 1
ATOM 909 C CA . ILE A 1 112 ? 38.156 4.66 -17.344 1 52.78 112 ILE A CA 1
ATOM 910 C C . ILE A 1 112 ? 38.531 5.344 -18.641 1 52.78 112 ILE A C 1
ATOM 912 O O . ILE A 1 112 ? 39.688 5.773 -18.797 1 52.78 112 ILE A O 1
ATOM 916 N N . SER A 1 113 ? 37.688 5.465 -19.641 1 47.81 113 SER A N 1
ATOM 917 C CA . SER A 1 113 ? 38.25 5.895 -20.906 1 47.81 113 SER A CA 1
ATOM 918 C C . SER A 1 113 ? 38.469 7.406 -20.938 1 47.81 113 SER A C 1
ATOM 920 O O . SER A 1 113 ? 39.031 7.941 -21.891 1 47.81 113 SER A O 1
ATOM 922 N N . SER A 1 114 ? 37.781 8.195 -20.125 1 43.84 114 SER A N 1
ATOM 923 C CA . SER A 1 114 ? 37.938 9.609 -20.453 1 43.84 114 SER A CA 1
ATOM 924 C C . SER A 1 114 ? 39.281 10.156 -19.984 1 43.84 114 SER A C 1
ATOM 926 O O . SER A 1 114 ? 39.344 11.148 -19.25 1 43.84 114 SER A O 1
ATOM 928 N N . GLU A 1 115 ? 40.25 9.336 -19.672 1 41.34 115 GLU A N 1
ATOM 929 C CA . GLU A 1 115 ? 41.469 9.977 -19.188 1 41.34 115 GLU A CA 1
ATOM 930 C C . GLU A 1 115 ? 42.094 10.852 -20.266 1 41.34 115 GLU A C 1
ATOM 932 O O . GLU A 1 115 ? 42.594 11.945 -19.969 1 41.34 115 GLU A O 1
ATOM 937 N N . ARG A 1 116 ? 42.781 10.25 -21.375 1 41.59 116 ARG A N 1
ATOM 938 C CA . ARG A 1 116 ? 44.156 10.562 -21.75 1 41.59 116 ARG A CA 1
ATOM 939 C C . ARG A 1 116 ? 44.219 11.766 -22.688 1 41.59 116 ARG A C 1
ATOM 941 O O . ARG A 1 116 ? 45.281 12.164 -23.125 1 41.59 116 ARG A O 1
ATOM 948 N N . HIS A 1 117 ? 43.125 12.047 -23.547 1 35.19 117 HIS A N 1
ATOM 949 C CA . HIS A 1 117 ? 43.656 12.797 -24.688 1 35.19 117 HIS A CA 1
ATOM 950 C C . HIS A 1 117 ? 43.969 14.234 -24.297 1 35.19 117 HIS A C 1
ATOM 952 O O . HIS A 1 117 ? 43.281 15.164 -24.766 1 35.19 117 HIS A O 1
ATOM 958 N N . ALA A 1 118 ? 44.344 14.562 -23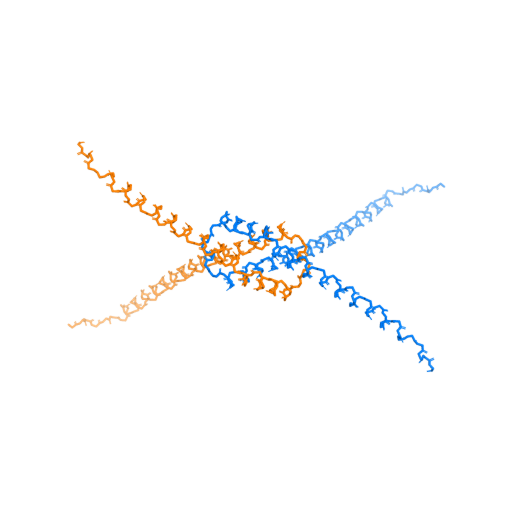.078 1 35.03 118 ALA A N 1
ATOM 959 C CA . ALA A 1 118 ? 44.75 15.953 -22.922 1 35.03 118 ALA A CA 1
ATOM 960 C C . ALA A 1 118 ? 46 16.25 -23.766 1 35.03 118 ALA A C 1
ATOM 962 O O . ALA A 1 118 ? 47.094 15.773 -23.453 1 35.03 118 ALA A O 1
ATOM 963 N N . ASP A 1 119 ? 45.969 16.031 -25.078 1 24.61 119 ASP A N 1
ATOM 964 C CA . ASP A 1 119 ? 46.906 16.797 -25.875 1 24.61 119 ASP A CA 1
ATOM 965 C C . ASP A 1 119 ? 46.594 18.281 -25.859 1 24.61 119 ASP A C 1
ATOM 967 O O . ASP A 1 119 ? 45.406 18.656 -25.922 1 24.61 119 ASP A O 1
ATOM 971 N N . MET B 1 1 ? -58.438 33.25 -4.914 1 48.31 1 MET B N 1
ATOM 972 C CA . MET B 1 1 ? -57.562 34.312 -5.367 1 48.31 1 MET B CA 1
ATOM 973 C C . MET B 1 1 ? -56.625 34.781 -4.238 1 48.31 1 MET B C 1
ATOM 975 O O . MET B 1 1 ? -57.125 35.188 -3.178 1 48.31 1 MET B O 1
ATOM 979 N N . THR B 1 2 ? -55.406 34.188 -4.148 1 62.88 2 THR B N 1
ATOM 980 C CA . THR B 1 2 ? -54.625 34.406 -2.945 1 62.88 2 THR B CA 1
ATOM 981 C C . THR B 1 2 ? -54.312 35.875 -2.754 1 62.88 2 THR B C 1
ATOM 983 O O . THR B 1 2 ? -54.031 36.594 -3.725 1 62.88 2 THR B O 1
ATOM 986 N N . LYS B 1 3 ? -54.875 36.5 -1.762 1 71.69 3 LYS B N 1
ATOM 987 C CA . LYS B 1 3 ? -54.688 37.906 -1.419 1 71.69 3 LYS B CA 1
ATOM 988 C C . LYS B 1 3 ? -53.281 38.375 -1.683 1 71.69 3 LYS B C 1
ATOM 990 O O . LYS B 1 3 ? -52.312 37.625 -1.474 1 71.69 3 LYS B O 1
ATOM 995 N N . PRO B 1 4 ? -53.094 39.469 -2.314 1 83.19 4 PRO B N 1
ATOM 996 C CA . PRO B 1 4 ? -51.781 39.969 -2.654 1 83.19 4 PRO B CA 1
ATOM 997 C C . PRO B 1 4 ? -50.875 40.125 -1.434 1 83.19 4 PRO B C 1
ATOM 999 O O . PRO B 1 4 ? -51.344 40.5 -0.356 1 83.19 4 PRO B O 1
ATOM 1002 N N . LYS B 1 5 ? -49.812 39.594 -1.345 1 84.62 5 LYS B N 1
ATOM 1003 C CA . LYS B 1 5 ? -48.875 39.594 -0.223 1 84.62 5 LYS B CA 1
ATOM 1004 C C . LYS B 1 5 ? -48.219 40.969 -0.073 1 84.62 5 LYS B C 1
ATOM 1006 O O . LYS B 1 5 ? -47.969 41.656 -1.064 1 84.62 5 LYS B O 1
ATOM 1011 N N . THR B 1 6 ? -48.188 41.469 1.17 1 92.06 6 THR B N 1
ATOM 1012 C CA . THR B 1 6 ? -47.5 42.688 1.475 1 92.06 6 THR B CA 1
ATOM 1013 C C . THR B 1 6 ? -46 42.531 1.236 1 92.06 6 THR B C 1
ATOM 1015 O O . THR B 1 6 ? -45.5 41.406 1.066 1 92.06 6 THR B O 1
ATOM 1018 N N . LEU B 1 7 ? -45.406 43.625 1.035 1 91.88 7 LEU B N 1
ATOM 1019 C CA . LEU B 1 7 ? -43.938 43.625 0.846 1 91.88 7 LEU B CA 1
ATOM 1020 C C . LEU B 1 7 ? -43.25 42.906 1.995 1 91.88 7 LEU B C 1
ATOM 1022 O O . LEU B 1 7 ? -42.281 42.156 1.777 1 91.88 7 LEU B O 1
ATOM 1026 N N . GLU B 1 8 ? -43.781 43.219 3.203 1 92.44 8 GLU B N 1
ATOM 1027 C CA . GLU B 1 8 ? -43.219 42.625 4.398 1 92.44 8 GLU B CA 1
ATOM 1028 C C . GLU B 1 8 ? -43.375 41.094 4.375 1 92.44 8 GLU B C 1
ATOM 1030 O O . GLU B 1 8 ? -42.438 40.375 4.742 1 92.44 8 GLU B O 1
ATOM 1035 N N . GLN B 1 9 ? -44.438 40.625 3.973 1 91.88 9 GLN B N 1
ATOM 1036 C CA . GLN B 1 9 ? -44.688 39.188 3.881 1 91.88 9 GLN B CA 1
ATOM 1037 C C . GLN B 1 9 ? -43.812 38.531 2.838 1 91.88 9 GLN B C 1
ATOM 1039 O O . GLN B 1 9 ? -43.281 37.438 3.059 1 91.88 9 GLN B O 1
ATOM 1044 N N . LEU B 1 10 ? -43.531 39.219 1.762 1 90.88 10 LEU B N 1
ATOM 1045 C CA . LEU B 1 10 ? -42.719 38.688 0.682 1 90.88 10 LEU B CA 1
ATOM 1046 C C . LEU B 1 10 ? -41.25 38.625 1.113 1 90.88 10 LEU B C 1
ATOM 1048 O O . LEU B 1 10 ? -40.531 37.688 0.774 1 90.88 10 LEU B O 1
ATOM 1052 N N . ARG B 1 11 ? -40.812 39.562 1.842 1 92.88 11 ARG B N 1
ATOM 1053 C CA . ARG B 1 11 ? -39.438 39.562 2.375 1 92.88 11 ARG B CA 1
ATOM 1054 C C . ARG B 1 11 ? -39.25 38.438 3.361 1 92.88 11 ARG B C 1
ATOM 1056 O O . ARG B 1 11 ? -38.219 37.781 3.344 1 92.88 11 ARG B O 1
ATOM 1063 N N . ALA B 1 12 ? -40.188 38.219 4.211 1 94.25 12 ALA B N 1
ATOM 1064 C CA . ALA B 1 12 ? -40.125 37.125 5.18 1 94.25 12 ALA B CA 1
ATOM 1065 C C . ALA B 1 12 ? -40.062 35.781 4.477 1 94.25 12 ALA B C 1
ATOM 1067 O O . ALA B 1 12 ? -39.344 34.875 4.895 1 94.25 12 ALA B O 1
ATOM 1068 N N . GLU B 1 13 ? -40.812 35.688 3.389 1 91.44 13 GLU B N 1
ATOM 1069 C CA . GLU B 1 13 ? -40.812 34.438 2.617 1 91.44 13 GLU B CA 1
ATOM 1070 C C . GLU B 1 13 ? -39.469 34.188 1.953 1 91.44 13 GLU B C 1
ATOM 1072 O O . GLU B 1 13 ? -39 33.062 1.922 1 91.44 13 GLU B O 1
ATOM 1077 N N . LYS B 1 14 ? -38.906 35.219 1.467 1 92.19 14 LYS B N 1
ATOM 1078 C CA . LYS B 1 14 ? -37.562 35.125 0.853 1 92.19 14 LYS B CA 1
ATOM 1079 C C . LYS B 1 14 ? -36.531 34.719 1.874 1 92.19 14 LYS B C 1
ATOM 1081 O O . LYS B 1 14 ? -35.688 33.844 1.6 1 92.19 14 LYS B O 1
ATOM 1086 N N . GLU B 1 15 ? -36.594 35.312 3.068 1 94.38 15 GLU B N 1
ATOM 1087 C CA . GLU B 1 15 ? -35.656 35 4.125 1 94.38 15 GLU B CA 1
ATOM 1088 C C . GLU B 1 15 ? -35.781 33.562 4.578 1 94.38 15 GLU B C 1
ATOM 1090 O O . GLU B 1 15 ? -34.781 32.875 4.848 1 94.38 15 GLU B O 1
ATOM 1095 N N . ARG B 1 16 ? -37 33.125 4.727 1 94.19 16 ARG B N 1
ATOM 1096 C CA . ARG B 1 16 ? -37.25 31.734 5.117 1 94.19 16 ARG B CA 1
ATOM 1097 C C . ARG B 1 16 ? -36.719 30.766 4.07 1 94.19 16 ARG B C 1
ATOM 1099 O O . ARG B 1 16 ? -36.125 29.75 4.41 1 94.19 16 ARG B O 1
ATOM 1106 N N . ALA B 1 17 ? -36.906 31.094 2.832 1 94.19 17 ALA B N 1
ATOM 1107 C CA . ALA B 1 17 ? -36.438 30.25 1.733 1 94.19 17 ALA B CA 1
ATOM 1108 C C . ALA B 1 17 ? -34.906 30.203 1.679 1 94.19 17 ALA B C 1
ATOM 1110 O O . ALA B 1 17 ? -34.344 29.156 1.434 1 94.19 17 ALA B O 1
ATOM 1111 N N . GLU B 1 18 ? -34.312 31.391 1.977 1 95.5 18 GLU B N 1
ATOM 1112 C CA . GLU B 1 18 ? -32.844 31.484 1.97 1 95.5 18 GLU B CA 1
ATOM 1113 C C . GLU B 1 18 ? -32.25 30.672 3.117 1 95.5 18 GLU B C 1
ATOM 1115 O O . GLU B 1 18 ? -31.203 30.016 2.949 1 95.5 18 GLU B O 1
ATOM 1120 N N . THR B 1 19 ? -32.906 30.703 4.203 1 95.88 19 THR B N 1
ATOM 1121 C CA . THR B 1 19 ? -32.469 29.922 5.355 1 95.88 19 THR B CA 1
ATOM 1122 C C . THR B 1 19 ? -32.625 28.438 5.09 1 95.88 19 THR B C 1
ATOM 1124 O O . THR B 1 19 ? -31.703 27.656 5.402 1 95.88 19 THR B O 1
ATOM 1127 N N . GLN B 1 20 ? -33.75 28.047 4.496 1 94.69 20 GLN B N 1
ATOM 1128 C CA . GLN B 1 20 ? -33.969 26.641 4.16 1 94.69 20 GLN B CA 1
ATOM 1129 C C . GLN B 1 20 ? -32.969 26.141 3.143 1 94.69 20 GLN B C 1
ATOM 1131 O O . GLN B 1 20 ? -32.469 25.031 3.258 1 94.69 20 GLN B O 1
ATOM 1136 N N . LEU B 1 21 ? -32.625 26.984 2.213 1 96.75 21 LEU B N 1
ATOM 1137 C CA . LEU B 1 21 ? -31.625 26.656 1.203 1 96.75 21 LEU B CA 1
ATOM 1138 C C . LEU B 1 21 ? -30.266 26.438 1.843 1 96.75 21 LEU B C 1
ATOM 1140 O O . LEU B 1 21 ? -29.547 25.5 1.495 1 96.75 21 LEU B O 1
ATOM 1144 N N . ALA B 1 22 ? -29.922 27.312 2.789 1 96.12 22 ALA B N 1
ATOM 1145 C CA . ALA B 1 22 ? -28.641 27.188 3.488 1 96.12 22 ALA B CA 1
ATOM 1146 C C . ALA B 1 22 ? -28.578 25.891 4.289 1 96.12 22 ALA B C 1
ATOM 1148 O O . ALA B 1 22 ? -27.562 25.203 4.285 1 96.12 22 ALA B O 1
ATOM 1149 N N . GLN B 1 23 ? -29.688 25.547 4.934 1 95.81 23 GLN B N 1
ATOM 1150 C CA . GLN B 1 23 ? -29.766 24.328 5.742 1 95.81 23 GLN B CA 1
ATOM 1151 C C . GLN B 1 23 ? -29.656 23.078 4.867 1 95.81 23 GLN B C 1
ATOM 1153 O O . GLN B 1 23 ? -28.938 22.141 5.211 1 95.81 23 GLN B O 1
ATOM 1158 N N . GLU B 1 24 ? -30.234 23.078 3.746 1 96.12 24 GLU B N 1
ATOM 1159 C CA . GLU B 1 24 ? -30.188 21.953 2.83 1 96.12 24 GLU B CA 1
ATOM 1160 C C . GLU B 1 24 ? -28.797 21.797 2.203 1 96.12 24 GLU B C 1
ATOM 1162 O O . GLU B 1 24 ? -28.328 20.688 1.985 1 96.12 24 GLU B O 1
ATOM 1167 N N . LYS B 1 25 ? -28.156 23.016 2.016 1 94.5 25 LYS B N 1
ATOM 1168 C CA . LYS B 1 25 ? -26.797 23 1.491 1 94.5 25 LYS B CA 1
ATOM 1169 C C . LYS B 1 25 ? -25.828 22.391 2.504 1 94.5 25 LYS B C 1
ATOM 1171 O O . LYS B 1 25 ? -24.938 21.625 2.139 1 94.5 25 LYS B O 1
ATOM 1176 N N . HIS B 1 26 ? -26.125 22.703 3.764 1 96.44 26 HIS B N 1
ATOM 1177 C CA . HIS B 1 26 ? -25.312 22.141 4.836 1 96.44 26 HIS B CA 1
ATOM 1178 C C . HIS B 1 26 ? -25.516 20.641 4.969 1 96.44 26 HIS B C 1
ATOM 1180 O O . HIS B 1 26 ? -24.547 19.891 5.137 1 96.44 26 HIS B O 1
ATOM 1186 N N . LYS B 1 27 ? -26.703 20.281 4.855 1 95.62 27 LYS B N 1
ATOM 1187 C CA . LYS B 1 27 ? -27.031 18.859 4.918 1 95.62 27 LYS B CA 1
ATOM 1188 C C . LYS B 1 27 ? -26.391 18.109 3.752 1 95.62 27 LYS B C 1
ATOM 1190 O O . LYS B 1 27 ? -25.859 17.016 3.936 1 95.62 27 LYS B O 1
ATOM 1195 N N . LEU B 1 28 ? -26.391 18.734 2.586 1 97.25 28 LEU B N 1
ATOM 1196 C CA . LEU B 1 28 ? -25.797 18.125 1.395 1 97.25 28 LEU B CA 1
ATOM 1197 C C . LEU B 1 28 ? -24.297 17.969 1.56 1 97.25 28 LEU B C 1
ATOM 1199 O O . LEU B 1 28 ? -23.734 16.922 1.226 1 97.25 28 LEU B O 1
ATOM 1203 N N . ASN B 1 29 ? -23.75 18.984 2.096 1 95.94 29 ASN B N 1
ATOM 1204 C CA . ASN B 1 29 ? -22.312 18.938 2.334 1 95.94 29 ASN B CA 1
ATOM 1205 C C . ASN B 1 29 ? -21.938 17.828 3.316 1 95.94 29 ASN B C 1
ATOM 1207 O O . ASN B 1 29 ? -20.938 17.125 3.119 1 95.94 29 ASN B O 1
ATOM 1211 N N . ARG B 1 30 ? -22.766 17.656 4.305 1 97.5 30 ARG B N 1
ATOM 1212 C CA . ARG B 1 30 ? -22.516 16.625 5.309 1 97.5 30 ARG B CA 1
ATOM 1213 C C . ARG B 1 30 ? -22.625 15.234 4.695 1 97.5 30 ARG B C 1
ATOM 1215 O O . ARG B 1 30 ? -21.781 14.367 4.957 1 97.5 30 ARG B O 1
ATOM 1222 N N . LEU B 1 31 ? -23.531 15.039 3.869 1 97.25 31 LEU B N 1
ATOM 1223 C CA . LEU B 1 31 ? -23.75 13.758 3.213 1 97.25 31 LEU B CA 1
ATOM 1224 C C . LEU B 1 31 ? -22.625 13.453 2.23 1 97.25 31 LEU B C 1
ATOM 1226 O O . LEU B 1 31 ? -22.141 12.312 2.156 1 97.25 31 LEU B O 1
ATOM 1230 N N . GLU B 1 32 ? -22.188 14.531 1.657 1 97 32 GLU B N 1
ATOM 1231 C CA . GLU B 1 32 ? -21.078 14.359 0.718 1 97 32 GLU B CA 1
ATOM 1232 C C . GLU B 1 32 ? -19.797 13.977 1.442 1 97 32 GLU B C 1
ATOM 1234 O O . GLU B 1 32 ? -19.031 13.133 0.97 1 97 32 GLU B O 1
ATOM 1239 N N . ASN B 1 33 ? -19.641 14.578 2.535 1 96.5 33 ASN B N 1
ATOM 1240 C CA . ASN B 1 33 ? -18.469 14.281 3.346 1 96.5 33 ASN B CA 1
ATOM 1241 C C . ASN B 1 33 ? -18.5 12.852 3.879 1 96.5 33 ASN B C 1
ATOM 1243 O O . ASN B 1 33 ? -17.484 12.172 3.906 1 96.5 33 ASN B O 1
ATOM 1247 N N . ARG B 1 34 ? -19.641 12.484 4.293 1 96.25 34 ARG B N 1
ATOM 1248 C CA . ARG B 1 34 ? -19.812 11.117 4.766 1 96.25 34 ARG B CA 1
ATOM 1249 C C . ARG B 1 34 ? -19.531 10.117 3.652 1 96.25 34 ARG B C 1
ATOM 1251 O O . ARG B 1 34 ? -18.859 9.109 3.871 1 96.25 34 ARG B O 1
ATOM 1258 N N . LYS B 1 35 ? -19.953 10.375 2.459 1 97.31 35 LYS B N 1
ATOM 1259 C CA . LYS B 1 35 ? -19.703 9.531 1.292 1 97.31 35 LYS B CA 1
ATOM 1260 C C . LYS B 1 35 ? -18.203 9.43 0.999 1 97.31 35 LYS B C 1
ATOM 1262 O O . LYS B 1 35 ? -17.688 8.328 0.797 1 97.31 35 LYS B O 1
ATOM 1267 N N . LYS B 1 36 ? -17.641 10.562 1.039 1 95.88 36 LYS B N 1
ATOM 1268 C CA . LYS B 1 36 ? -16.203 10.586 0.784 1 95.88 36 LYS B CA 1
ATOM 1269 C C . LYS B 1 36 ? -15.445 9.773 1.827 1 95.88 36 LYS B C 1
ATOM 1271 O O . LYS B 1 36 ? -14.484 9.078 1.497 1 95.88 36 LYS B O 1
ATOM 1276 N N . TYR B 1 37 ? -15.93 9.906 3.02 1 97.25 37 TYR B N 1
ATOM 1277 C CA . TYR B 1 37 ? -15.312 9.172 4.117 1 97.25 37 TYR B CA 1
ATOM 1278 C C . TYR B 1 37 ? -15.438 7.672 3.908 1 97.25 37 TYR B C 1
ATOM 1280 O O . TYR B 1 37 ? -14.461 6.934 4.043 1 97.25 37 TYR B O 1
ATOM 1288 N N . LEU B 1 38 ? -16.484 7.176 3.541 1 96.88 38 LEU B N 1
ATOM 1289 C CA . LEU B 1 38 ? -16.734 5.758 3.299 1 96.88 38 LEU B CA 1
ATOM 1290 C C . LEU B 1 38 ? -15.938 5.258 2.104 1 96.88 38 LEU B C 1
ATOM 1292 O O . LEU B 1 38 ? -15.352 4.176 2.154 1 96.88 38 LEU B O 1
ATOM 1296 N N . GLU B 1 39 ? -15.906 6.074 1.143 1 95.94 39 GLU B N 1
ATOM 1297 C CA . GLU B 1 39 ? -15.148 5.711 -0.052 1 95.94 39 GLU B CA 1
ATOM 1298 C C . GLU B 1 39 ? -13.656 5.602 0.253 1 95.94 39 GLU B C 1
ATOM 1300 O O . GLU B 1 39 ? -12.992 4.676 -0.217 1 95.94 39 GLU B O 1
ATOM 1305 N N . LYS B 1 40 ? -13.219 6.531 0.989 1 95.44 40 LYS B N 1
ATOM 1306 C CA . LYS B 1 40 ? -11.812 6.512 1.39 1 95.44 40 LYS B CA 1
ATOM 1307 C C . LYS B 1 40 ? -11.492 5.258 2.199 1 95.44 40 LYS B C 1
ATOM 1309 O O . LYS B 1 40 ? -10.422 4.664 2.029 1 95.44 40 LYS B O 1
ATOM 1314 N N . GLY B 1 41 ? -12.328 4.902 3.061 1 94.88 41 GLY B N 1
ATOM 1315 C CA . GLY B 1 41 ? -12.148 3.693 3.848 1 94.88 41 GLY B CA 1
ATOM 1316 C C . GLY B 1 41 ? -12.055 2.438 3 1 94.88 41 GLY B C 1
ATOM 1317 O O . GLY B 1 41 ? -11.211 1.577 3.248 1 94.88 41 GLY B O 1
ATOM 1318 N N . GLU B 1 42 ? -12.906 2.352 2.059 1 93.38 42 GLU B N 1
ATOM 1319 C CA . GLU B 1 42 ? -12.906 1.207 1.153 1 93.38 42 GLU B CA 1
ATOM 1320 C C . GLU B 1 42 ? -11.609 1.14 0.353 1 93.38 42 GLU B C 1
ATOM 1322 O O . GLU B 1 42 ? -11.039 0.06 0.163 1 93.38 42 GLU B O 1
ATOM 1327 N N . ARG B 1 43 ? -11.172 2.264 -0.108 1 92.81 43 ARG B N 1
ATOM 1328 C CA . ARG B 1 43 ? -9.922 2.32 -0.858 1 92.81 43 ARG B CA 1
ATOM 1329 C C . ARG B 1 43 ? -8.742 1.901 0.012 1 92.81 43 ARG B C 1
ATOM 1331 O O . ARG B 1 43 ? -7.844 1.196 -0.45 1 92.81 43 ARG B O 1
ATOM 1338 N N . GLN B 1 44 ? -8.812 2.336 1.265 1 94.31 44 GLN B N 1
ATOM 1339 C CA . GLN B 1 44 ? -7.754 1.986 2.205 1 94.31 44 GLN B CA 1
ATOM 1340 C C . GLN B 1 44 ? -7.719 0.482 2.459 1 94.31 44 GLN B C 1
ATOM 1342 O O . GLN B 1 44 ? -6.641 -0.108 2.574 1 94.31 44 GLN B O 1
ATOM 1347 N N . LYS B 1 45 ? -8.875 -0.112 2.545 1 92.94 45 LYS B N 1
ATOM 1348 C CA . LYS B 1 45 ? -8.953 -1.558 2.73 1 92.94 45 LYS B CA 1
ATOM 1349 C C . LYS B 1 45 ? -8.344 -2.299 1.546 1 92.94 45 LYS B C 1
ATOM 1351 O O . LYS B 1 45 ? -7.641 -3.295 1.727 1 92.94 45 LYS B O 1
ATOM 1356 N N . ARG B 1 46 ? -8.719 -1.796 0.371 1 93.5 46 ARG B N 1
ATOM 1357 C CA . ARG B 1 46 ? -8.125 -2.408 -0.814 1 93.5 46 ARG B CA 1
ATOM 1358 C C . ARG B 1 46 ? -6.605 -2.295 -0.791 1 93.5 46 ARG B C 1
ATOM 1360 O O . ARG B 1 46 ? -5.898 -3.266 -1.076 1 93.5 46 ARG B O 1
ATOM 1367 N N . THR B 1 47 ? -6.184 -1.124 -0.499 1 94.69 47 THR B N 1
ATOM 1368 C CA . THR B 1 47 ? -4.742 -0.907 -0.441 1 94.69 47 THR B CA 1
ATOM 1369 C C . THR B 1 47 ? -4.09 -1.864 0.553 1 94.69 47 THR B C 1
ATOM 1371 O O . THR B 1 47 ? -3.041 -2.443 0.268 1 94.69 47 THR B O 1
ATOM 1374 N N . HIS B 1 48 ? -4.707 -1.965 1.689 1 96 48 HIS B N 1
ATOM 1375 C CA . HIS B 1 48 ? -4.199 -2.879 2.705 1 96 48 HIS B CA 1
ATOM 1376 C C . HIS B 1 48 ? -4.133 -4.309 2.18 1 96 48 HIS B C 1
ATOM 1378 O O . HIS B 1 48 ? -3.131 -5 2.371 1 96 48 HIS B O 1
ATOM 1384 N N . ARG B 1 49 ? -5.145 -4.715 1.516 1 94.81 49 ARG B N 1
ATOM 1385 C CA . ARG B 1 49 ? -5.203 -6.059 0.956 1 94.81 49 ARG B CA 1
ATOM 1386 C C . ARG B 1 49 ? -4.109 -6.27 -0.083 1 94.81 49 ARG B C 1
ATOM 1388 O O . ARG B 1 49 ? -3.453 -7.316 -0.101 1 94.81 49 ARG B O 1
ATOM 1395 N N . LEU B 1 50 ? -3.922 -5.328 -0.942 1 96.88 50 LEU B N 1
ATOM 1396 C CA . LEU B 1 50 ? -2.898 -5.406 -1.979 1 96.88 50 LEU B CA 1
ATOM 1397 C C . LEU B 1 50 ? -1.507 -5.488 -1.363 1 96.88 50 LEU B C 1
ATOM 1399 O O . LEU B 1 50 ? -0.686 -6.309 -1.782 1 96.88 50 LEU B O 1
ATOM 1403 N N . CYS B 1 51 ? -1.286 -4.672 -0.412 1 96.88 51 CYS B N 1
ATOM 1404 C CA . CYS B 1 51 ? -0 -4.668 0.277 1 96.88 51 CYS B CA 1
ATOM 1405 C C . CYS B 1 51 ? 0.252 -6.004 0.968 1 96.88 51 CYS B C 1
ATOM 1407 O O . CYS B 1 51 ? 1.368 -6.523 0.931 1 96.88 51 CYS B O 1
ATOM 1409 N N . ASN B 1 52 ? -0.747 -6.488 1.619 1 95.81 52 ASN B N 1
ATOM 1410 C CA . ASN B 1 52 ? -0.627 -7.773 2.299 1 95.81 52 ASN B CA 1
ATOM 1411 C C . ASN B 1 52 ? -0.282 -8.898 1.322 1 95.81 52 ASN B C 1
ATOM 1413 O O . ASN B 1 52 ? 0.548 -9.75 1.624 1 95.81 52 ASN B O 1
ATOM 1417 N N . LEU B 1 53 ? -0.958 -8.875 0.21 1 96.62 53 LEU B N 1
ATOM 1418 C CA . LEU B 1 53 ? -0.691 -9.875 -0.818 1 96.62 53 LEU B CA 1
ATOM 1419 C C . LEU B 1 53 ? 0.75 -9.781 -1.307 1 96.62 53 LEU B C 1
ATOM 1421 O O . LEU B 1 53 ? 1.454 -10.789 -1.375 1 96.62 53 LEU B O 1
ATOM 1425 N N . GLY B 1 54 ? 1.131 -8.594 -1.596 1 96.44 54 GLY B N 1
ATOM 1426 C CA . GLY B 1 54 ? 2.521 -8.383 -1.968 1 96.44 54 GLY B CA 1
ATOM 1427 C C . GLY B 1 54 ? 3.502 -8.852 -0.911 1 96.44 54 GLY B C 1
ATOM 1428 O O . GLY B 1 54 ? 4.512 -9.484 -1.23 1 96.44 54 GLY B O 1
ATOM 1429 N N . GLY B 1 55 ? 3.189 -8.492 0.321 1 96.44 55 GLY B N 1
ATOM 1430 C CA . GLY B 1 55 ? 4.031 -8.93 1.424 1 96.44 55 GLY B CA 1
ATOM 1431 C C . GLY B 1 55 ? 4.125 -10.438 1.545 1 96.44 55 GLY B C 1
ATOM 1432 O O . GLY B 1 55 ? 5.184 -10.977 1.865 1 96.44 55 GLY B O 1
ATOM 1433 N N . THR B 1 56 ? 3.047 -11.125 1.348 1 97.12 56 THR B N 1
ATOM 1434 C CA . THR B 1 56 ? 3.016 -12.578 1.373 1 97.12 56 THR B CA 1
ATOM 1435 C C . THR B 1 56 ? 3.957 -13.156 0.321 1 97.12 56 THR B C 1
ATOM 1437 O O . THR B 1 56 ? 4.746 -14.055 0.615 1 97.12 56 THR B O 1
ATOM 1440 N N . ILE B 1 57 ? 3.912 -12.641 -0.849 1 97 57 ILE B N 1
ATOM 1441 C CA . ILE B 1 57 ? 4.754 -13.117 -1.941 1 97 57 ILE B CA 1
ATOM 1442 C C . ILE B 1 57 ? 6.223 -12.883 -1.601 1 97 57 ILE B C 1
ATOM 1444 O O . ILE B 1 57 ? 7.062 -13.766 -1.793 1 97 57 ILE B O 1
ATOM 1448 N N . GLU B 1 58 ? 6.559 -11.742 -1.04 1 95.12 58 GLU B N 1
ATOM 1449 C CA . GLU B 1 58 ? 7.93 -11.43 -0.649 1 95.12 58 GLU B CA 1
ATOM 1450 C C . GLU B 1 58 ? 8.422 -12.391 0.43 1 95.12 58 GLU B C 1
ATOM 1452 O O . GLU B 1 58 ? 9.609 -12.719 0.48 1 95.12 58 GLU B O 1
ATOM 1457 N N . SER B 1 59 ? 7.551 -12.773 1.261 1 96.5 59 SER B N 1
ATOM 1458 C CA . SER B 1 59 ? 7.902 -13.734 2.303 1 96.5 59 SER B CA 1
ATOM 1459 C C . SER B 1 59 ? 8.141 -15.117 1.719 1 96.5 59 SER B C 1
ATOM 1461 O O . SER B 1 59 ? 9.039 -15.836 2.16 1 96.5 59 SER B O 1
ATOM 1463 N N . LEU B 1 60 ? 7.387 -15.523 0.749 1 97.38 60 LEU B N 1
ATOM 1464 C CA . LEU B 1 60 ? 7.461 -16.844 0.128 1 97.38 60 LEU B CA 1
ATOM 1465 C C . LEU B 1 60 ? 8.633 -16.922 -0.847 1 97.38 60 LEU B C 1
ATOM 1467 O O . LEU B 1 60 ? 9.211 -17.984 -1.043 1 97.38 60 LEU B O 1
ATOM 1471 N N . ALA B 1 61 ? 8.898 -15.836 -1.475 1 96.94 61 ALA B N 1
ATOM 1472 C CA . ALA B 1 61 ? 9.984 -15.734 -2.443 1 96.94 61 ALA B CA 1
ATOM 1473 C C . ALA B 1 61 ? 10.836 -14.492 -2.191 1 96.94 61 ALA B C 1
ATOM 1475 O O . ALA B 1 61 ? 10.742 -13.508 -2.93 1 96.94 61 ALA B O 1
ATOM 1476 N N . PRO B 1 62 ? 11.734 -14.531 -1.228 1 94.94 62 PRO B N 1
ATOM 1477 C CA . PRO B 1 62 ? 12.562 -13.367 -0.867 1 94.94 62 PRO B CA 1
ATOM 1478 C C . PRO B 1 62 ? 13.5 -12.938 -1.992 1 94.94 62 PRO B C 1
ATOM 1480 O O . PRO B 1 62 ? 13.938 -11.789 -2.027 1 94.94 62 PRO B O 1
ATOM 1483 N N . GLU B 1 63 ? 13.711 -13.781 -2.973 1 92.75 63 GLU B N 1
ATOM 1484 C CA . GLU B 1 63 ? 14.648 -13.508 -4.059 1 92.75 63 GLU B CA 1
ATOM 1485 C C . GLU B 1 63 ? 14.086 -12.469 -5.023 1 92.75 63 GLU B C 1
ATOM 1487 O O . GLU B 1 63 ? 14.828 -11.875 -5.805 1 92.75 63 GLU B O 1
ATOM 1492 N N . VAL B 1 64 ? 12.836 -12.211 -4.91 1 91.69 64 VAL B N 1
ATOM 1493 C CA . VAL B 1 64 ? 12.234 -11.359 -5.93 1 91.69 64 VAL B CA 1
ATOM 1494 C C . VAL B 1 64 ? 12.164 -9.922 -5.422 1 91.69 64 VAL B C 1
ATOM 1496 O O . VAL B 1 64 ? 11.734 -9.023 -6.145 1 91.69 64 VAL B O 1
ATOM 1499 N N . LYS B 1 65 ? 12.586 -9.672 -4.199 1 90.38 65 LYS B N 1
ATOM 1500 C CA . LYS B 1 65 ? 12.453 -8.367 -3.561 1 90.38 65 LYS B CA 1
ATOM 1501 C C . LYS B 1 65 ? 13.164 -7.281 -4.367 1 90.38 65 LYS B C 1
ATOM 1503 O O . LYS B 1 65 ? 12.75 -6.121 -4.363 1 90.38 65 LYS B O 1
ATOM 1508 N N . ASP B 1 66 ? 14.195 -7.652 -5.121 1 89.62 66 ASP B N 1
ATOM 1509 C CA . ASP B 1 66 ? 15.016 -6.648 -5.797 1 89.62 66 ASP B CA 1
ATOM 1510 C C . ASP B 1 66 ? 14.602 -6.492 -7.258 1 89.62 66 ASP B C 1
ATOM 1512 O O . ASP B 1 66 ? 15.141 -5.656 -7.977 1 89.62 66 ASP B O 1
ATOM 1516 N N . LEU B 1 67 ? 13.609 -7.254 -7.656 1 94.5 67 LEU B N 1
ATOM 1517 C CA . LEU B 1 67 ? 13.18 -7.184 -9.047 1 94.5 67 LEU B CA 1
ATOM 1518 C C . LEU B 1 67 ? 12.516 -5.844 -9.344 1 94.5 67 LEU B C 1
ATOM 1520 O O . LEU B 1 67 ? 11.859 -5.262 -8.469 1 94.5 67 LEU B O 1
ATOM 1524 N N . THR B 1 68 ? 12.742 -5.426 -10.562 1 93.75 68 THR B N 1
ATOM 1525 C CA . THR B 1 68 ? 12.062 -4.215 -11.008 1 93.75 68 THR B CA 1
ATOM 1526 C C . THR B 1 68 ? 10.578 -4.484 -11.227 1 93.75 68 THR B C 1
ATOM 1528 O O . THR B 1 68 ? 10.156 -5.637 -11.312 1 93.75 68 THR B O 1
ATOM 1531 N N . ARG B 1 69 ? 9.82 -3.432 -11.297 1 93.44 69 ARG B N 1
ATOM 1532 C CA . ARG B 1 69 ? 8.383 -3.543 -11.531 1 93.44 69 ARG B CA 1
ATOM 1533 C C . ARG B 1 69 ? 8.094 -4.34 -12.797 1 93.44 69 ARG B C 1
ATOM 1535 O O . ARG B 1 69 ? 7.188 -5.18 -12.812 1 93.44 69 ARG B O 1
ATOM 1542 N N . THR B 1 70 ? 8.789 -4.059 -13.82 1 95.38 70 THR B N 1
ATOM 1543 C CA . THR B 1 70 ? 8.586 -4.742 -15.094 1 95.38 70 THR B CA 1
ATOM 1544 C C . THR B 1 70 ? 8.906 -6.227 -14.969 1 95.38 70 THR B C 1
ATOM 1546 O O . THR B 1 70 ? 8.141 -7.074 -15.438 1 95.38 70 THR B O 1
ATOM 1549 N N . GLU B 1 71 ? 10.023 -6.594 -14.32 1 96.12 71 GLU B N 1
ATOM 1550 C CA . GLU B 1 71 ? 10.414 -7.984 -14.125 1 96.12 71 GLU B CA 1
ATOM 1551 C C . GLU B 1 71 ? 9.391 -8.734 -13.273 1 96.12 71 GLU B C 1
ATOM 1553 O O . GLU B 1 71 ? 9.055 -9.883 -13.562 1 96.12 71 GLU B O 1
ATOM 1558 N N . MET B 1 72 ? 8.93 -8.031 -12.273 1 96.69 72 MET B N 1
ATOM 1559 C CA . MET B 1 72 ? 7.934 -8.633 -11.398 1 96.69 72 MET B CA 1
ATOM 1560 C C . MET B 1 72 ? 6.641 -8.914 -12.164 1 96.69 72 MET B C 1
ATOM 1562 O O . MET B 1 72 ? 6.055 -9.992 -12.023 1 96.69 72 MET B O 1
ATOM 1566 N N . THR B 1 73 ? 6.242 -7.918 -12.992 1 97.06 73 THR B N 1
ATOM 1567 C CA . THR B 1 73 ? 5.031 -8.078 -13.789 1 97.06 73 THR B CA 1
ATOM 1568 C C . THR B 1 73 ? 5.176 -9.25 -14.758 1 97.06 73 THR B C 1
ATOM 1570 O O . THR B 1 73 ? 4.277 -10.086 -14.875 1 97.06 73 THR B O 1
ATOM 1573 N N . GLU B 1 74 ? 6.312 -9.383 -15.375 1 97.44 74 GLU B N 1
ATOM 1574 C CA . GLU B 1 74 ? 6.57 -10.477 -16.312 1 97.44 74 GLU B CA 1
ATOM 1575 C C . GLU B 1 74 ? 6.559 -11.828 -15.594 1 97.44 74 GLU B C 1
ATOM 1577 O O . GLU B 1 74 ? 6.016 -12.805 -16.109 1 97.44 74 GLU B O 1
ATOM 1582 N N . LEU B 1 75 ? 7.211 -11.852 -14.477 1 98.06 75 LEU B N 1
ATOM 1583 C CA . LEU B 1 75 ? 7.27 -13.086 -13.695 1 98.06 75 LEU B CA 1
ATOM 1584 C C . LEU B 1 75 ? 5.867 -13.539 -13.305 1 98.06 75 LEU B C 1
ATOM 1586 O O . LEU B 1 75 ? 5.52 -14.711 -13.477 1 98.06 75 LEU B O 1
ATOM 1590 N N . MET B 1 76 ? 5.055 -12.602 -12.828 1 98.25 76 MET B N 1
ATOM 1591 C CA . MET B 1 76 ? 3.699 -12.945 -12.406 1 98.25 76 MET B CA 1
ATOM 1592 C C . MET B 1 76 ? 2.846 -13.375 -13.594 1 98.25 76 MET B C 1
ATOM 1594 O O . MET B 1 76 ? 2.047 -14.305 -13.484 1 98.25 76 MET B O 1
ATOM 1598 N N . GLU B 1 77 ? 3 -12.672 -14.695 1 98.31 77 GLU B N 1
ATOM 1599 C CA . GLU B 1 77 ? 2.279 -13.062 -15.906 1 98.31 77 GLU B CA 1
ATOM 1600 C C . GLU B 1 77 ? 2.596 -14.508 -16.297 1 98.31 77 GLU B C 1
ATOM 1602 O O . GLU B 1 77 ? 1.699 -15.266 -16.672 1 98.31 77 GLU B O 1
ATOM 1607 N N . HIS B 1 78 ? 3.836 -14.844 -16.219 1 98.25 78 HIS B N 1
ATOM 1608 C CA . HIS B 1 78 ? 4.246 -16.203 -16.516 1 98.25 78 HIS B CA 1
ATOM 1609 C C . HIS B 1 78 ? 3.645 -17.188 -15.516 1 98.25 78 HIS B C 1
ATOM 1611 O O . HIS B 1 78 ? 3.053 -18.203 -15.914 1 98.25 78 HIS B O 1
ATOM 1617 N N . ILE B 1 79 ? 3.791 -16.906 -14.266 1 98.19 79 ILE B N 1
ATOM 1618 C CA . ILE B 1 79 ? 3.324 -17.797 -13.211 1 98.19 79 ILE B CA 1
ATOM 1619 C C . ILE B 1 79 ? 1.823 -18.031 -13.359 1 98.19 79 ILE B C 1
ATOM 1621 O O . ILE B 1 79 ? 1.362 -19.172 -13.344 1 98.19 79 ILE B O 1
ATOM 1625 N 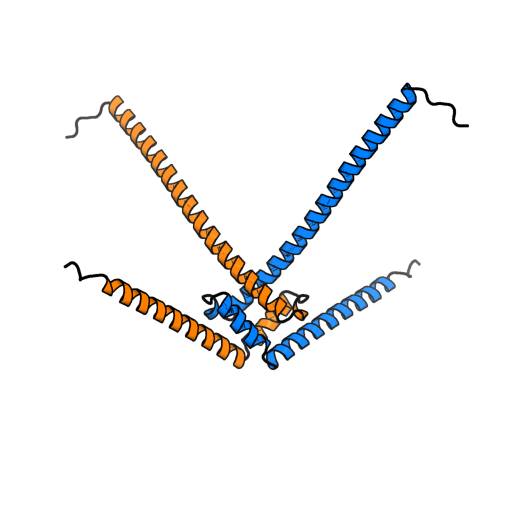N . PHE B 1 80 ? 1.056 -16.969 -13.609 1 97.75 80 PHE B N 1
ATOM 1626 C CA . PHE B 1 80 ? -0.397 -17.078 -13.633 1 97.75 80 PHE B CA 1
ATOM 1627 C C . PHE B 1 80 ? -0.879 -17.578 -14.992 1 97.75 80 PHE B C 1
ATOM 1629 O O . PHE B 1 80 ? -2.076 -17.797 -15.195 1 97.75 80 PHE B O 1
ATOM 1636 N N . SER B 1 81 ? 0.04 -17.766 -15.922 1 97.62 81 SER B N 1
ATOM 1637 C CA . SER B 1 81 ? -0.305 -18.391 -17.188 1 97.62 81 SER B CA 1
ATOM 1638 C C . SER B 1 81 ? -0.209 -19.906 -17.109 1 97.62 81 SER B C 1
ATOM 1640 O O . SER B 1 81 ? -0.702 -20.609 -18 1 97.62 81 SER B O 1
ATOM 1642 N N . LEU B 1 82 ? 0.469 -20.406 -16.094 1 97.56 82 LEU B N 1
ATOM 1643 C CA . LEU B 1 82 ? 0.628 -21.844 -15.914 1 97.56 82 LEU B CA 1
ATOM 1644 C C . LEU B 1 82 ? -0.712 -22.516 -15.617 1 97.56 82 LEU B C 1
ATOM 1646 O O . LEU B 1 82 ? -1.496 -22 -14.812 1 97.56 82 LEU B O 1
ATOM 1650 N N . SER B 1 83 ? -0.93 -23.672 -16.234 1 97.31 83 SER B N 1
ATOM 1651 C CA . SER B 1 83 ? -2.203 -24.375 -16.109 1 97.31 83 SER B CA 1
ATOM 1652 C C . SER B 1 83 ? -2.461 -24.797 -14.664 1 97.31 83 SER B C 1
ATOM 1654 O O . SER B 1 83 ? -3.594 -24.703 -14.18 1 97.31 83 SER B O 1
ATOM 1656 N N . GLU B 1 84 ? -1.432 -25.188 -14 1 96.88 84 GLU B N 1
ATOM 1657 C CA . GLU B 1 84 ? -1.571 -25.641 -12.617 1 96.88 84 GLU B CA 1
ATOM 1658 C C . GLU B 1 84 ? -1.982 -24.484 -11.703 1 96.88 84 GLU B C 1
ATOM 1660 O O . GLU B 1 84 ? -2.791 -24.672 -10.789 1 96.88 84 GLU B O 1
ATOM 1665 N N . VAL B 1 85 ? -1.477 -23.375 -11.938 1 97.69 85 VAL B N 1
ATOM 1666 C CA . VAL B 1 85 ? -1.787 -22.188 -11.141 1 97.69 85 VAL B CA 1
ATOM 1667 C C . VAL B 1 85 ? -3.221 -21.734 -11.422 1 97.69 85 VAL B C 1
ATOM 1669 O O . VAL B 1 85 ? -3.969 -21.422 -10.492 1 97.69 85 VAL B O 1
ATOM 1672 N N . GLN B 1 86 ? -3.619 -21.766 -12.656 1 97.19 86 GLN B N 1
ATOM 1673 C CA . GLN B 1 86 ? -4.98 -21.391 -13.023 1 97.19 86 GLN B CA 1
ATOM 1674 C C . GLN B 1 86 ? -6 -22.312 -12.359 1 97.19 86 GLN B C 1
ATOM 1676 O O . GLN B 1 86 ? -7.055 -21.875 -11.906 1 97.19 86 GLN B O 1
ATOM 1681 N N . ARG B 1 87 ? -5.652 -23.547 -12.312 1 96.81 87 ARG B N 1
ATOM 1682 C CA . ARG B 1 87 ? -6.535 -24.516 -11.672 1 96.81 87 ARG B CA 1
ATOM 1683 C C . ARG B 1 87 ? -6.648 -24.25 -10.172 1 96.81 87 ARG B C 1
ATOM 1685 O O . ARG B 1 87 ? -7.734 -24.344 -9.602 1 96.81 87 ARG B O 1
ATOM 1692 N N . ALA B 1 88 ? -5.52 -23.938 -9.586 1 97.12 88 ALA B N 1
ATOM 1693 C CA . ALA B 1 88 ? -5.512 -23.641 -8.156 1 97.12 88 ALA B CA 1
ATOM 1694 C C . ALA B 1 88 ? -6.355 -22.406 -7.84 1 97.12 88 ALA B C 1
ATOM 1696 O O . ALA B 1 88 ? -7.121 -22.406 -6.879 1 97.12 88 ALA B O 1
ATOM 1697 N N . VAL B 1 89 ? -6.211 -21.359 -8.633 1 97.44 89 VAL B N 1
ATOM 1698 C CA . VAL B 1 89 ? -6.953 -20.125 -8.461 1 97.44 89 VAL B CA 1
ATOM 1699 C C . VAL B 1 89 ? -8.453 -20.391 -8.586 1 97.44 89 VAL B C 1
ATOM 1701 O O . VAL B 1 89 ? -9.234 -19.953 -7.742 1 97.44 89 VAL B O 1
ATOM 1704 N N . ARG B 1 90 ? -8.82 -21.125 -9.625 1 96.06 90 ARG B N 1
ATOM 1705 C CA . ARG B 1 90 ? -10.227 -21.438 -9.867 1 96.06 90 ARG B CA 1
ATOM 1706 C C . ARG B 1 90 ? -10.812 -22.266 -8.719 1 96.06 90 ARG B C 1
ATOM 1708 O O . ARG B 1 90 ? -11.938 -22.016 -8.281 1 96.06 90 ARG B O 1
ATOM 1715 N N . HIS B 1 91 ? -10.039 -23.156 -8.32 1 96.5 91 HIS B N 1
ATOM 1716 C CA . HIS B 1 91 ? -10.492 -24.016 -7.234 1 96.5 91 HIS B CA 1
ATOM 1717 C C . HIS B 1 91 ? -10.742 -23.203 -5.961 1 96.5 91 HIS B C 1
ATOM 1719 O O . HIS B 1 91 ? -11.773 -23.375 -5.309 1 96.5 91 HIS B O 1
ATOM 1725 N N . MET B 1 92 ? -9.812 -22.375 -5.609 1 95.75 92 MET B N 1
ATOM 1726 C CA . MET B 1 92 ? -9.938 -21.578 -4.398 1 95.75 92 MET B CA 1
ATOM 1727 C C . MET B 1 92 ? -11.141 -20.641 -4.492 1 95.75 92 MET B C 1
ATOM 1729 O O . MET B 1 92 ? -11.891 -20.484 -3.527 1 95.75 92 MET B O 1
ATOM 1733 N N . ALA B 1 93 ? -11.281 -20.078 -5.629 1 93.88 93 ALA B N 1
ATOM 1734 C CA . ALA B 1 93 ? -12.391 -19.156 -5.84 1 93.88 93 ALA B CA 1
ATOM 1735 C C . ALA B 1 93 ? -13.734 -19.859 -5.699 1 93.88 93 ALA B C 1
ATOM 1737 O O . ALA B 1 93 ? -14.664 -19.328 -5.086 1 93.88 93 ALA B O 1
ATOM 1738 N N . ILE B 1 94 ? -13.828 -21.047 -6.227 1 93.56 94 ILE B N 1
ATOM 1739 C CA . ILE B 1 94 ? -15.055 -21.828 -6.184 1 93.56 94 ILE B CA 1
ATOM 1740 C C . ILE B 1 94 ? -15.367 -22.234 -4.742 1 93.56 94 ILE B C 1
ATOM 1742 O O . ILE B 1 94 ? -16.516 -22.141 -4.297 1 93.56 94 ILE B O 1
ATOM 1746 N N . THR B 1 95 ? -14.344 -22.641 -4.086 1 93.44 95 THR B N 1
ATOM 1747 C CA . THR B 1 95 ? -14.5 -23.031 -2.691 1 93.44 95 THR B CA 1
ATOM 1748 C C . THR B 1 95 ? -14.977 -21.844 -1.845 1 93.44 95 THR B C 1
ATOM 1750 O O . THR B 1 95 ? -15.836 -22.016 -0.977 1 93.44 95 THR B O 1
ATOM 1753 N N . HIS B 1 96 ? -14.438 -20.688 -2.111 1 93.56 96 HIS B N 1
ATOM 1754 C CA . HIS B 1 96 ? -14.812 -19.484 -1.382 1 93.56 96 HIS B CA 1
ATOM 1755 C C . HIS B 1 96 ? -16.281 -19.141 -1.604 1 93.56 96 HIS B C 1
ATOM 1757 O O . HIS B 1 96 ? -17 -18.828 -0.651 1 93.56 96 HIS B O 1
ATOM 1763 N N . ILE B 1 97 ? -16.703 -19.172 -2.793 1 90.44 97 ILE B N 1
ATOM 1764 C CA . ILE B 1 97 ? -18.062 -18.828 -3.152 1 90.44 97 ILE B CA 1
ATOM 1765 C C . ILE B 1 97 ? -19.031 -19.828 -2.508 1 90.44 97 ILE B C 1
ATOM 1767 O O . ILE B 1 97 ? -20.094 -19.438 -2.002 1 90.44 97 ILE B O 1
ATOM 1771 N N . SER B 1 98 ? -18.656 -21.078 -2.562 1 90.56 98 SER B N 1
ATOM 1772 C CA . SER B 1 98 ? -19.5 -22.125 -1.975 1 90.56 98 SER B CA 1
ATOM 1773 C C . SER B 1 98 ? -19.641 -21.938 -0.469 1 90.56 98 SER B C 1
ATOM 1775 O O . SER B 1 98 ? -20.734 -22.125 0.083 1 90.56 98 SER B O 1
ATOM 1777 N N . GLN B 1 99 ? -18.516 -21.562 0.176 1 89.19 99 GLN B N 1
ATOM 1778 C CA . GLN B 1 99 ? -18.531 -21.344 1.62 1 89.19 99 GLN B CA 1
ATOM 1779 C C . GLN B 1 99 ? -19.375 -20.125 1.987 1 89.19 99 GLN B C 1
ATOM 1781 O O . GLN B 1 99 ? -20.109 -20.141 2.979 1 89.19 99 GLN B O 1
ATOM 1786 N N . ALA B 1 100 ? -19.281 -19.141 1.172 1 85.69 100 ALA B N 1
ATOM 1787 C CA . ALA B 1 100 ? -20.047 -17.922 1.409 1 85.69 100 ALA B CA 1
ATOM 1788 C C . ALA B 1 100 ? -21.547 -18.188 1.25 1 85.69 100 ALA B C 1
ATOM 1790 O O . ALA B 1 100 ? -22.359 -17.656 2.012 1 85.69 100 ALA B O 1
ATOM 1791 N N . ASN B 1 101 ? -21.859 -18.984 0.278 1 85.88 101 ASN B N 1
ATOM 1792 C CA . ASN B 1 101 ? -23.266 -19.328 0.033 1 85.88 101 ASN B CA 1
ATOM 1793 C C . ASN B 1 101 ? -23.828 -20.203 1.15 1 85.88 101 ASN B C 1
ATOM 1795 O O . ASN B 1 101 ? -24.984 -20.047 1.538 1 85.88 101 ASN B O 1
ATOM 1799 N N . ARG B 1 102 ? -23.031 -21.016 1.69 1 85.06 102 ARG B N 1
ATOM 1800 C CA . ARG B 1 102 ? -23.453 -21.891 2.779 1 85.06 102 ARG B CA 1
ATOM 1801 C C . ARG B 1 102 ? -23.719 -21.094 4.047 1 85.06 102 ARG B C 1
ATOM 1803 O O . ARG B 1 102 ? -24.688 -21.359 4.766 1 85.06 102 ARG B O 1
ATOM 1810 N N . GLU B 1 103 ? -22.891 -20.172 4.262 1 80.62 103 GLU B N 1
ATOM 1811 C CA . GLU B 1 103 ? -23.031 -19.344 5.449 1 80.62 103 GLU B CA 1
ATOM 1812 C C . GLU B 1 103 ? -24.281 -18.469 5.359 1 80.62 103 GLU B C 1
ATOM 1814 O O . GLU B 1 103 ? -24.969 -18.25 6.355 1 80.62 103 GLU B O 1
ATOM 1819 N N . LYS B 1 104 ? -24.562 -18.047 4.117 1 84.44 104 LYS B N 1
ATOM 1820 C CA . LYS B 1 104 ? -25.766 -17.234 3.91 1 84.44 104 LYS B CA 1
ATOM 1821 C C . LYS B 1 104 ? -27.031 -18.062 4.109 1 84.44 104 LYS B C 1
ATOM 1823 O O . LYS B 1 104 ? -28.016 -17.578 4.656 1 84.44 104 LYS B O 1
ATOM 1828 N N . GLU B 1 105 ? -27 -19.312 3.627 1 84.12 105 GLU B N 1
ATOM 1829 C CA . GLU B 1 105 ? -28.125 -20.234 3.768 1 84.12 105 GLU B CA 1
ATOM 1830 C C . GLU B 1 105 ? -28.359 -20.594 5.23 1 84.12 105 GLU B C 1
ATOM 1832 O O . GLU B 1 105 ? -29.516 -20.656 5.688 1 84.12 105 GLU B O 1
ATOM 1837 N N . LEU B 1 106 ? -27.312 -20.828 5.984 1 81.44 106 LEU B N 1
ATOM 1838 C CA . LEU B 1 106 ? -27.406 -21.172 7.398 1 81.44 106 LEU B CA 1
ATOM 1839 C C . LEU B 1 106 ? -27.969 -20 8.203 1 81.44 106 LEU B C 1
ATOM 1841 O O . LEU B 1 106 ? -28.766 -20.203 9.125 1 81.44 106 LEU B O 1
ATOM 1845 N N . LYS B 1 107 ? -27.422 -18.828 7.836 1 79.31 107 LYS B N 1
ATOM 1846 C CA . LYS B 1 107 ? -27.922 -17.641 8.531 1 79.31 107 LYS B CA 1
ATOM 1847 C C . LYS B 1 107 ? -29.391 -17.375 8.211 1 79.31 107 LYS B C 1
ATOM 1849 O O . LYS B 1 107 ? -30.156 -16.984 9.086 1 79.31 107 LYS B O 1
ATOM 1854 N N . ALA B 1 108 ? -29.844 -17.672 7.059 1 82.94 108 ALA B N 1
ATOM 1855 C CA . ALA B 1 108 ? -31.234 -17.516 6.625 1 82.94 108 ALA B CA 1
ATOM 1856 C C . ALA B 1 108 ? -32.125 -18.578 7.262 1 82.94 108 ALA B C 1
ATOM 1858 O O . ALA B 1 108 ? -33.281 -18.281 7.641 1 82.94 108 ALA B O 1
ATOM 1859 N N . ASP B 1 109 ? -31.672 -19.734 7.41 1 74.31 109 ASP B N 1
ATOM 1860 C CA . ASP B 1 109 ? -32.406 -20.828 8.031 1 74.31 109 ASP B CA 1
ATOM 1861 C C . ASP B 1 109 ? -32.5 -20.625 9.547 1 74.31 109 ASP B C 1
ATOM 1863 O O . ASP B 1 109 ? -33.5 -21.016 10.172 1 74.31 109 ASP B O 1
ATOM 1867 N N . GLY B 1 110 ? -31.422 -20.109 10.188 1 66.44 110 GLY B N 1
ATOM 1868 C CA . GLY B 1 110 ? -31.453 -19.875 11.625 1 66.44 110 GLY B CA 1
ATOM 1869 C C . GLY B 1 110 ? -32.344 -18.719 12.016 1 66.44 110 GLY B C 1
ATOM 1870 O O . GLY B 1 110 ? -32.75 -18.594 13.18 1 66.44 110 GLY B O 1
ATOM 1871 N N . THR B 1 111 ? -32.469 -17.656 11.312 1 57.75 111 THR B N 1
ATOM 1872 C CA . THR B 1 111 ? -33.375 -16.562 11.602 1 57.75 111 THR B CA 1
ATOM 1873 C C . THR B 1 111 ? -34.812 -17.031 11.484 1 57.75 111 THR B C 1
ATOM 1875 O O . THR B 1 111 ? -35.719 -16.438 12.078 1 57.75 111 THR B O 1
ATOM 1878 N N . ILE B 1 112 ? -35.125 -18.062 10.805 1 52.69 112 ILE B N 1
ATOM 1879 C CA . ILE B 1 112 ? -36.531 -18.469 10.719 1 52.69 112 ILE B CA 1
ATOM 1880 C C . ILE B 1 112 ? -36.938 -19.156 12.023 1 52.69 112 ILE B C 1
ATOM 1882 O O . ILE B 1 112 ? -38.125 -19.219 12.336 1 52.69 112 ILE B O 1
ATOM 1886 N N . SER B 1 113 ? -36 -19.734 12.773 1 47.22 113 SER B N 1
ATOM 1887 C CA . SER B 1 113 ? -36.531 -20.562 13.836 1 47.22 113 SER B CA 1
ATOM 1888 C C . SER B 1 113 ? -37.031 -19.734 15.016 1 47.22 113 SER B C 1
ATOM 1890 O O . SER B 1 113 ? -37.594 -20.266 15.977 1 47.22 113 SER B O 1
ATOM 1892 N N . SER B 1 114 ? -36.562 -18.5 15.156 1 43.62 114 SER B N 1
ATOM 1893 C CA . SER B 1 114 ? -36.969 -17.938 16.438 1 43.62 114 SER B CA 1
ATOM 1894 C C . SER B 1 114 ? -38.438 -17.531 16.422 1 43.62 114 SER B C 1
ATOM 1896 O O . SER B 1 114 ? -38.781 -16.375 16.672 1 43.62 114 SER B O 1
ATOM 1898 N N . GLU B 1 115 ? -39.219 -17.969 15.477 1 41.34 115 GLU B N 1
ATOM 1899 C CA . GLU B 1 115 ? -40.594 -17.469 15.531 1 41.34 115 GLU B CA 1
ATOM 1900 C C . GLU B 1 115 ? -41.281 -17.875 16.828 1 41.34 115 GLU B C 1
ATOM 1902 O O . GLU B 1 115 ? -41.938 -17.062 17.484 1 41.34 115 GLU B O 1
ATOM 1907 N N . ARG B 1 116 ? -41.938 -19.172 16.906 1 41.16 116 ARG B N 1
ATOM 1908 C CA . ARG B 1 116 ? -43.344 -19.438 17.234 1 41.16 116 ARG B CA 1
ATOM 1909 C C . ARG B 1 116 ? -43.5 -19.625 18.734 1 41.16 116 ARG B C 1
ATOM 1911 O O . ARG B 1 116 ? -44.594 -19.953 19.203 1 41.16 116 ARG B O 1
ATOM 1918 N N . HIS B 1 117 ? -42.406 -20.031 19.5 1 35.56 117 HIS B N 1
ATOM 1919 C CA . HIS B 1 117 ? -42.938 -20.625 20.734 1 35.56 117 HIS B CA 1
ATOM 1920 C C . HIS B 1 117 ? -43.531 -19.547 21.641 1 35.56 117 HIS B C 1
ATOM 1922 O O . HIS B 1 117 ? -42.906 -19.203 22.672 1 35.56 117 HIS B O 1
ATOM 1928 N N . ALA B 1 118 ? -44.062 -18.484 21.141 1 34.38 118 ALA B N 1
ATOM 1929 C CA . ALA B 1 118 ? -44.75 -17.672 22.125 1 34.38 118 ALA B CA 1
ATOM 1930 C C . ALA B 1 118 ? -45.906 -18.438 22.75 1 34.38 118 ALA B C 1
ATOM 1932 O O . ALA B 1 118 ? -46.906 -18.766 22.078 1 34.38 118 ALA B O 1
ATOM 1933 N N . ASP B 1 119 ? -45.625 -19.562 23.422 1 25.03 119 ASP B N 1
ATOM 1934 C CA . ASP B 1 119 ? -46.656 -19.891 24.406 1 25.03 119 ASP B CA 1
ATOM 1935 C C . ASP B 1 119 ? -46.656 -18.859 25.531 1 25.03 119 ASP B C 1
ATOM 1937 O O . ASP B 1 119 ? -45.625 -18.391 25.969 1 25.03 119 ASP B O 1
#

Foldseek 3Di:
DPPDDDPVRVVVVVVVVVVVVVVVVVVVVVVVVVVVVVVVVVVVVVVVVVVVVVVVVCVVPVPCVPPDPVRVVVVVVVVCVDPVNVVVVVVVVVVVVVVVVVVVVVVVVVVVPVPDPPD/DPPDDDPVRVVVVVVVVVVVVVVVVVVVVVVVVVVVVVVVVVVVVVVVVVVVVVVVVCVVPVPCVPPDPVRVVVVVVVVCVDPVNVVVVVVVVVVVVVVVVVVVVVVVVVVVPVPDPPD

Sequence (238 aa):
MTKPKTLEQLRAEKERAETQLAQEKHKLNRLENRKKYLEKGERQKRTHRLCNLGGTIESLAPEVKDLTRTEMTELMEHIFSLSEVQRAVRHMAITHISQANREKELKADGTISSERHADMTKPKTLEQLRAEKERAETQLAQEKHKLNRLENRKKYLEKGERQKRTHRLCNLGGTIESLAPEVKDLTRTEMTELMEHIFSLSEVQRAVRHMAITHISQANREKELKADGTISSERHAD

InterPro domains:
  IPR024215 Protein of unknown function DUF3847 [PF12958] (6-89)

Solvent-accessible surface area (backbone atoms only — not comparable to full-atom values): 13173 Å² total; per-residue (Å²): 128,83,74,83,73,51,71,69,56,50,50,53,52,50,52,52,50,53,50,50,51,51,51,51,50,51,51,48,49,50,52,50,50,52,49,51,51,52,51,50,50,52,51,49,50,50,47,50,51,20,27,50,46,21,49,50,48,39,68,76,40,61,69,53,70,81,52,50,72,66,55,47,51,50,50,50,54,52,50,62,64,34,67,71,41,45,51,51,53,51,49,51,39,49,52,51,54,53,52,53,51,49,52,52,52,50,54,58,57,58,67,61,65,79,65,71,82,80,119,128,84,72,82,74,50,71,68,57,49,50,52,48,51,51,52,50,51,50,51,50,51,51,52,50,50,52,50,51,50,52,50,48,52,50,52,50,53,51,50,50,52,52,50,50,49,48,51,51,20,27,49,48,22,48,51,50,40,69,77,39,62,71,53,69,80,54,49,70,67,55,48,50,52,49,50,53,52,49,63,63,35,68,70,42,46,50,52,53,51,49,52,37,50,52,49,53,52,52,53,50,48,53,52,51,51,54,56,56,57,65,59,64,76,64,71,81,74,120

Secondary structure (DSSP, 8-state):
---PPPHHHHHHHHHHHHHHHHHHHHHHHHHHHHHHHHHHHHHHHHHHHHHHHHHHHHHH-GGGTT--HHHHHHHHHHHHHSHHHHHHHHHHHHHHHHHHHHHHHHHHHHHTTSSS---/---PPPHHHHHHHHHHHHHHHHHHHHHHHHHHHHHHHHHHHHHHHHHHHHHHHHHHHHHH-GGGTT--HHHHHHHHHHHHHSHHHHHHHHHHHHHHHHHHHHHHHHHHHHHHTSSS---

Radius of gyration: 33.96 Å; Cα contacts (8 Å, |Δi|>4): 102; chains: 2; bounding box: 108×70×64 Å

Organism: NCBI:txid410072